Protein AF-A0AAW1MLG5-F1 (afdb_monomer_lite)

pLDDT: mean 71.03, std 16.16, range [35.91, 94.56]

Secondary structure (DSSP, 8-state):
-PPPPHHHHHHHHHHHH---HHHHHHHHHHHHHHHHH-TTS-TT--HHHHHHHHHHTTT-HHHHHHHHHHHHHHHHH-HHHHS------TTTTTGGGTSS-----S-HHHHTTS-GGGS-TT----SS-GGGTS-GGGS-GGGTSSS--HHHHHHHHHHHHHHTHHHHHHHHT---SSPPP--GGGTT-SSTTS---------

Radius of gyration: 20.4 Å; chains: 1; bounding box: 42×55×47 Å

InterPro domains:
  IPR036273 CRAL/TRIO, N-terminal domain superfamily [SSF46938] (24-86)

Foldseek 3Di:
DDDDDPVRVVVCLCPPLVADVVLLVVLQVVVLVVVVVDQFFQPPDHSVVLSVLCSVVSNPSVSSVVVVLLVLVCVVVVLVPFAPQALPDPVSCVVVVVVPPCPPPPPPVVVVPQPPLNDQPPDDPCPLPCVVPPPLCRDDVVSVGDHHHPVVVVVVVSVVCVVCRVVSNVRNPRHTPHDRPDDPVSPPPPPPVRDPPDDDDDD

Sequence (203 aa):
MEVLTSEEETRILTETSNIDVDKLEHYIDLFEKWFDGQKHLPKTYGGSCFKKFLIWAKLDFEKAKKRFVKFCYNTVTHKEFFCNRSITLKTELEPLKYLQITILKENEDLLKHIPPQCLPQDCTILKGKFLKHIPPQCLPQDCGGSSETLQQLKKKLEQHFVDNSKFYVDLGNLQPTGPIPIPEEYKDNYSNEFGSFRKLNID

Organism: Popillia japonica (NCBI:txid7064)

Structure (mmCIF, N/CA/C/O backbone):
data_AF-A0AAW1MLG5-F1
#
_entry.id   AF-A0AAW1MLG5-F1
#
loop_
_atom_site.group_PDB
_atom_site.id
_atom_site.type_symbol
_atom_site.label_atom_id
_atom_site.label_alt_id
_atom_site.label_comp_id
_atom_site.label_asym_id
_atom_site.label_entity_id
_atom_site.label_seq_id
_atom_site.pdbx_PDB_ins_code
_atom_site.Cartn_x
_atom_site.Cartn_y
_atom_site.Cartn_z
_atom_site.occupancy
_atom_site.B_iso_or_equiv
_atom_site.auth_seq_id
_atom_site.auth_comp_id
_atom_site.auth_asym_id
_atom_site.auth_atom_id
_atom_site.pdbx_PDB_model_num
ATOM 1 N N . MET A 1 1 ? -9.537 -10.974 9.554 1.00 40.72 1 MET A N 1
ATOM 2 C CA . MET A 1 1 ? -9.946 -9.993 8.534 1.00 40.72 1 MET A CA 1
ATOM 3 C C . MET A 1 1 ? -10.231 -10.834 7.311 1.00 40.72 1 MET A C 1
ATOM 5 O O . MET A 1 1 ? -9.324 -11.538 6.886 1.00 40.72 1 MET A O 1
ATOM 9 N N . GLU A 1 2 ? -11.493 -10.940 6.906 1.00 43.62 2 GLU A N 1
ATOM 10 C CA . GLU A 1 2 ? -11.871 -11.780 5.766 1.00 43.62 2 GLU A CA 1
ATOM 11 C C . GLU A 1 2 ? -11.197 -11.235 4.504 1.00 43.62 2 GLU A C 1
ATOM 13 O O . GLU A 1 2 ? -11.142 -10.022 4.296 1.00 43.62 2 GLU A O 1
ATOM 18 N N . VAL A 1 3 ? -10.597 -12.129 3.719 1.00 55.31 3 VAL A N 1
ATOM 19 C CA . VAL A 1 3 ? -10.034 -11.780 2.415 1.00 55.31 3 VAL A CA 1
ATOM 20 C C . VAL A 1 3 ? -11.221 -11.485 1.508 1.00 55.31 3 VAL A C 1
ATOM 22 O O . VAL A 1 3 ? -12.062 -12.362 1.320 1.00 55.31 3 VAL A O 1
ATOM 25 N N . LEU A 1 4 ? -11.310 -10.253 1.002 1.00 64.50 4 LEU A N 1
ATOM 26 C CA . LEU A 1 4 ? -12.370 -9.858 0.076 1.00 64.50 4 LEU A CA 1
ATOM 27 C C . LEU A 1 4 ? -12.360 -10.787 -1.136 1.00 64.50 4 LEU A C 1
ATOM 29 O O . LEU A 1 4 ? -11.302 -11.110 -1.683 1.00 64.50 4 LEU A O 1
ATOM 33 N N . THR A 1 5 ? -13.542 -11.215 -1.560 1.00 73.75 5 THR A N 1
ATOM 34 C CA . THR A 1 5 ? -13.675 -11.960 -2.809 1.00 73.75 5 THR A CA 1
ATOM 35 C C . THR A 1 5 ? -13.399 -11.039 -4.001 1.00 73.75 5 THR A C 1
ATOM 37 O O . THR A 1 5 ? -13.572 -9.820 -3.923 1.00 73.75 5 THR A O 1
ATOM 40 N N . SER A 1 6 ? -12.990 -11.613 -5.138 1.00 72.19 6 SER A N 1
ATOM 41 C CA . SER A 1 6 ? -12.710 -10.836 -6.359 1.00 72.19 6 SER A CA 1
ATOM 42 C C . SER A 1 6 ? -13.916 -9.992 -6.809 1.00 72.19 6 SER A C 1
ATOM 44 O O . SER A 1 6 ? -13.754 -8.895 -7.346 1.00 72.19 6 SER A O 1
ATOM 46 N N . GLU A 1 7 ? -15.134 -10.476 -6.564 1.00 72.12 7 GLU A N 1
ATOM 47 C CA . GLU A 1 7 ? -16.381 -9.784 -6.905 1.00 72.12 7 GLU A CA 1
ATOM 48 C C . GLU A 1 7 ? -16.639 -8.578 -5.987 1.00 72.12 7 GLU A C 1
ATOM 50 O O . GLU A 1 7 ? -17.021 -7.503 -6.452 1.00 72.12 7 GLU A O 1
ATOM 55 N N . GLU A 1 8 ? -16.359 -8.710 -4.689 1.00 77.94 8 GLU A N 1
ATOM 56 C CA . GLU A 1 8 ? -16.485 -7.614 -3.723 1.00 77.94 8 GLU A CA 1
ATOM 57 C C . GLU A 1 8 ? -15.447 -6.517 -3.953 1.00 77.94 8 GLU A C 1
ATOM 59 O O . GLU A 1 8 ? -15.783 -5.335 -3.870 1.00 77.94 8 GLU A O 1
ATOM 64 N N . GLU A 1 9 ? -14.206 -6.886 -4.294 1.00 75.31 9 GLU A N 1
ATOM 65 C CA . GLU A 1 9 ? -13.184 -5.914 -4.694 1.00 75.31 9 GLU A CA 1
ATOM 66 C C . GLU A 1 9 ? -13.652 -5.084 -5.889 1.00 75.31 9 GLU A C 1
ATOM 68 O O . GLU A 1 9 ? -13.526 -3.859 -5.890 1.00 75.31 9 GLU A O 1
ATOM 73 N N . THR A 1 10 ? -14.219 -5.752 -6.892 1.00 73.00 10 THR A N 1
ATOM 74 C CA . THR A 1 10 ? -14.702 -5.121 -8.123 1.00 73.00 10 THR A CA 1
ATOM 75 C C . THR A 1 10 ? -15.813 -4.123 -7.815 1.00 73.00 10 THR A C 1
ATOM 77 O O . THR A 1 10 ? -15.735 -2.962 -8.220 1.00 73.00 10 THR A O 1
ATOM 80 N N . ARG A 1 11 ? -16.792 -4.532 -6.998 1.00 74.69 11 ARG A N 1
ATOM 81 C CA . ARG A 1 11 ? -17.889 -3.662 -6.562 1.00 74.69 11 ARG A CA 1
ATOM 82 C C . A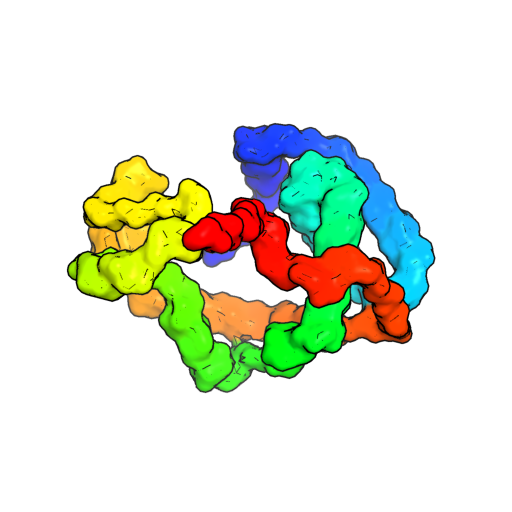RG A 1 11 ? -17.376 -2.419 -5.829 1.00 74.69 11 ARG A C 1
ATOM 84 O O . ARG A 1 11 ? -17.764 -1.305 -6.170 1.00 74.69 11 ARG A O 1
ATOM 91 N N . ILE A 1 12 ? -16.457 -2.585 -4.875 1.00 77.00 12 ILE A N 1
ATOM 92 C CA . ILE A 1 12 ? -15.886 -1.469 -4.102 1.00 77.00 12 ILE A CA 1
ATOM 93 C C . ILE A 1 12 ? -15.137 -0.488 -5.014 1.00 77.00 12 ILE A C 1
ATOM 95 O O . ILE A 1 12 ? -15.258 0.728 -4.840 1.00 77.00 12 ILE A O 1
ATOM 99 N N . LEU A 1 13 ? -14.370 -0.989 -5.986 1.00 75.75 13 LEU A N 1
ATOM 100 C CA . LEU A 1 13 ? -13.606 -0.151 -6.912 1.00 75.75 13 LEU A CA 1
ATOM 101 C C . LEU A 1 13 ? -14.515 0.693 -7.809 1.00 75.75 13 LEU A C 1
ATOM 103 O O . LEU A 1 13 ? -14.256 1.889 -7.987 1.00 75.75 13 LEU A O 1
ATOM 107 N N . THR A 1 14 ? -15.596 0.107 -8.321 1.00 74.25 14 THR A N 1
ATOM 108 C CA . THR A 1 14 ? -16.564 0.822 -9.158 1.00 74.25 14 THR A CA 1
ATOM 109 C C . THR A 1 14 ? -17.387 1.819 -8.340 1.00 74.25 14 THR A C 1
ATOM 111 O O . THR A 1 14 ? -17.453 2.990 -8.706 1.00 74.25 14 THR A O 1
ATOM 114 N N . GLU A 1 15 ? -17.949 1.407 -7.200 1.00 75.62 15 GLU A N 1
ATOM 115 C CA . GLU A 1 15 ? -18.849 2.246 -6.393 1.00 75.62 15 GLU A CA 1
ATOM 116 C C . GLU A 1 15 ? -18.121 3.382 -5.664 1.00 75.62 15 GLU A C 1
ATOM 118 O O . GLU A 1 15 ? -18.619 4.504 -5.593 1.00 75.62 15 GLU A O 1
ATOM 123 N N . THR A 1 16 ? -16.930 3.112 -5.125 1.00 71.69 16 THR A N 1
ATOM 124 C CA . THR A 1 16 ? -16.234 4.065 -4.241 1.00 71.69 16 THR A CA 1
ATOM 125 C C . THR A 1 16 ? -15.256 4.949 -5.004 1.00 71.69 16 THR A C 1
ATOM 127 O O . THR A 1 16 ? -15.045 6.107 -4.648 1.00 71.69 16 THR A O 1
ATOM 130 N N . SER A 1 17 ? -14.612 4.397 -6.035 1.00 67.12 17 SER A N 1
ATOM 131 C CA . SER A 1 17 ? -13.508 5.066 -6.733 1.00 67.12 17 SER A CA 1
ATOM 132 C C . SER A 1 17 ? -13.833 5.440 -8.180 1.00 67.12 17 SER A C 1
ATOM 134 O O . SER A 1 17 ? -12.995 6.075 -8.820 1.00 67.12 17 SER A O 1
ATOM 136 N N . ASN A 1 18 ? -15.027 5.090 -8.685 1.00 79.62 18 ASN A N 1
ATOM 137 C CA . ASN A 1 18 ? -15.441 5.286 -10.080 1.00 79.62 18 ASN A CA 1
ATOM 138 C C . ASN A 1 18 ? -14.390 4.761 -11.078 1.00 79.62 18 ASN A C 1
ATOM 140 O O . ASN A 1 18 ? -14.068 5.405 -12.079 1.00 79.62 18 ASN A O 1
ATOM 144 N N . ILE A 1 19 ? -13.782 3.621 -10.740 1.00 82.69 19 ILE A N 1
ATOM 145 C CA . ILE A 1 19 ? -12.752 2.974 -11.548 1.00 82.69 19 ILE A CA 1
ATOM 146 C C . ILE A 1 19 ? -13.433 2.000 -12.506 1.00 82.69 19 ILE A C 1
ATOM 148 O O . ILE A 1 19 ? -14.202 1.132 -12.096 1.00 82.69 19 ILE A O 1
ATOM 152 N N . ASP A 1 20 ? -13.110 2.156 -13.785 1.00 84.94 20 ASP A N 1
ATOM 153 C CA . ASP A 1 20 ? -13.488 1.241 -14.855 1.00 84.94 20 ASP A CA 1
ATOM 154 C C . ASP A 1 20 ? -12.572 0.006 -14.808 1.00 84.94 20 ASP A C 1
ATOM 156 O O . ASP A 1 20 ? -11.348 0.121 -14.927 1.00 84.94 20 ASP A O 1
ATOM 160 N N . VAL A 1 21 ? -13.173 -1.156 -14.557 1.00 83.62 21 VAL A N 1
ATOM 161 C CA . VAL A 1 21 ? -12.471 -2.418 -14.281 1.00 83.62 21 VAL A CA 1
ATOM 162 C C . VAL A 1 21 ? -11.829 -2.967 -15.552 1.00 83.62 21 VAL A C 1
ATOM 164 O O . VAL A 1 21 ? -10.672 -3.380 -15.511 1.00 83.62 21 VAL A O 1
ATOM 167 N N . ASP A 1 22 ? -12.513 -2.858 -16.691 1.00 84.62 22 ASP A N 1
ATOM 168 C CA . ASP A 1 22 ? -11.988 -3.304 -17.984 1.00 84.62 22 ASP A CA 1
ATOM 169 C C . ASP A 1 22 ? -10.767 -2.461 -18.380 1.00 84.62 22 ASP A C 1
ATOM 171 O O . ASP A 1 22 ? -9.739 -2.969 -18.839 1.00 84.62 22 ASP A O 1
ATOM 175 N N . LYS A 1 23 ? -10.829 -1.145 -18.126 1.00 89.00 23 LYS A N 1
ATOM 176 C CA . LYS A 1 23 ? -9.657 -0.274 -18.298 1.00 89.00 23 LYS A CA 1
ATOM 177 C C . LYS A 1 23 ? -8.530 -0.627 -17.333 1.00 89.00 23 LYS A C 1
ATOM 179 O O . LYS A 1 23 ? -7.367 -0.522 -17.715 1.00 89.00 23 LYS A O 1
ATOM 184 N N . LEU A 1 24 ? -8.840 -0.999 -16.091 1.00 88.88 24 LEU A N 1
ATOM 185 C CA . LEU A 1 24 ? -7.831 -1.358 -15.095 1.00 88.88 24 LEU A CA 1
ATOM 186 C C . LEU A 1 24 ? -7.021 -2.582 -15.537 1.00 88.88 24 LEU A C 1
ATOM 188 O O . LEU A 1 24 ? -5.796 -2.529 -15.451 1.00 88.88 24 LEU A O 1
ATOM 192 N N . GLU A 1 25 ? -7.669 -3.634 -16.042 1.00 89.94 25 GLU A N 1
ATOM 193 C CA . GLU A 1 25 ? -6.978 -4.821 -16.568 1.00 89.9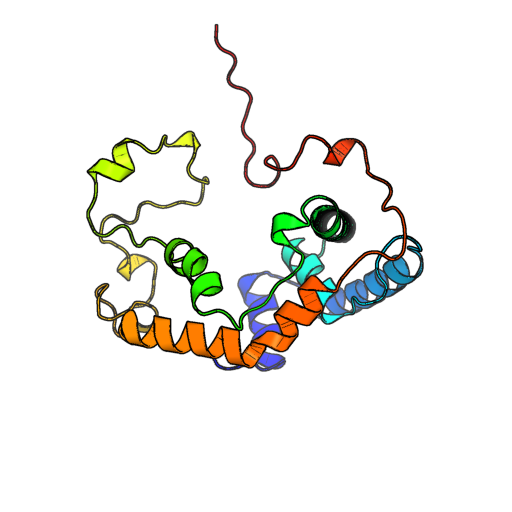4 25 GLU A CA 1
ATOM 194 C C . GLU A 1 25 ? -6.046 -4.457 -17.726 1.00 89.94 25 GLU A C 1
ATOM 196 O O . GLU A 1 25 ? -4.855 -4.769 -17.693 1.00 89.94 25 GLU A O 1
ATOM 201 N N . HIS A 1 26 ? -6.542 -3.670 -18.684 1.00 92.62 26 HIS A N 1
ATOM 202 C CA . HIS A 1 26 ? -5.721 -3.172 -19.784 1.00 92.62 26 HIS A CA 1
ATOM 203 C C . HIS A 1 26 ? -4.495 -2.375 -19.302 1.00 92.62 26 HIS A C 1
ATOM 205 O O . HIS A 1 26 ? -3.389 -2.530 -19.826 1.00 92.62 26 HIS A O 1
ATOM 211 N N . TYR A 1 27 ? -4.664 -1.521 -18.289 1.00 93.81 27 TYR A N 1
ATOM 212 C CA . TYR A 1 27 ? -3.552 -0.756 -17.729 1.00 93.81 27 TYR A CA 1
ATOM 213 C C . TYR A 1 27 ? -2.557 -1.619 -16.959 1.00 93.81 27 TYR A C 1
ATOM 215 O O . TYR A 1 27 ? -1.377 -1.276 -16.962 1.00 93.81 27 TYR A O 1
ATOM 223 N N . ILE A 1 28 ? -2.992 -2.708 -16.320 1.00 93.56 28 ILE A N 1
ATOM 224 C CA . ILE A 1 28 ? -2.087 -3.663 -15.669 1.00 93.56 28 ILE A CA 1
ATOM 225 C C . ILE A 1 28 ? -1.166 -4.285 -16.723 1.00 93.56 28 ILE A C 1
ATOM 227 O O . ILE A 1 28 ? 0.051 -4.201 -16.563 1.00 93.56 28 ILE A O 1
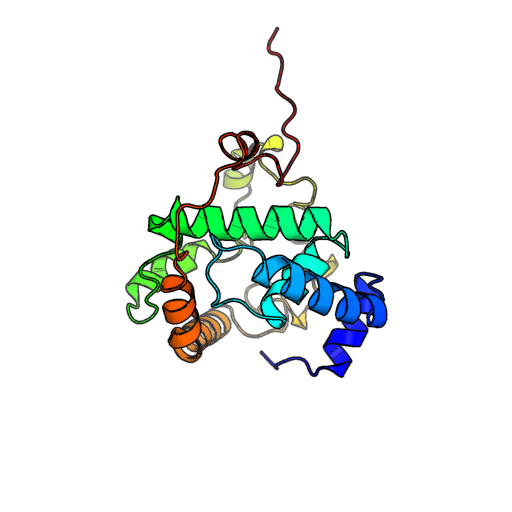ATOM 231 N N . ASP A 1 29 ? -1.713 -4.767 -17.841 1.00 93.31 29 ASP A N 1
ATOM 232 C CA . ASP A 1 29 ? -0.922 -5.328 -18.946 1.00 93.31 29 ASP A CA 1
ATOM 233 C C . ASP A 1 29 ? 0.075 -4.314 -19.529 1.00 93.31 29 ASP A C 1
ATOM 235 O O . ASP A 1 29 ? 1.228 -4.636 -19.832 1.00 93.31 29 ASP A O 1
ATOM 239 N N . LEU A 1 30 ? -0.356 -3.059 -19.706 1.00 94.44 30 LEU A N 1
ATOM 240 C CA . LEU A 1 30 ? 0.529 -1.980 -20.153 1.00 94.44 30 LEU A CA 1
ATOM 241 C C . LEU A 1 30 ? 1.636 -1.691 -19.135 1.00 94.44 30 LEU A C 1
ATOM 243 O O . LEU A 1 30 ? 2.775 -1.421 -19.527 1.00 94.44 30 LEU A O 1
ATOM 247 N N . PHE A 1 31 ? 1.313 -1.741 -17.842 1.00 94.56 31 PHE A N 1
ATOM 248 C CA . PHE A 1 31 ? 2.272 -1.527 -16.765 1.00 94.56 31 PHE A CA 1
ATOM 249 C C . PHE A 1 31 ? 3.335 -2.622 -16.762 1.00 94.56 31 PHE A C 1
ATOM 251 O O . PHE A 1 31 ? 4.518 -2.301 -16.680 1.00 94.56 31 PHE A O 1
ATOM 258 N N . GLU A 1 32 ? 2.933 -3.886 -16.910 1.00 93.56 32 GLU A N 1
ATOM 259 C CA . GLU A 1 32 ? 3.845 -5.031 -16.987 1.00 93.56 32 GLU A CA 1
ATOM 260 C C . GLU A 1 32 ? 4.798 -4.901 -18.177 1.00 93.56 32 GLU A C 1
ATOM 262 O O . GLU A 1 32 ? 6.015 -4.925 -17.997 1.00 93.56 32 GLU A O 1
ATOM 267 N N . LYS A 1 33 ? 4.275 -4.607 -19.375 1.00 93.25 33 LYS A N 1
ATOM 268 C CA . LYS A 1 33 ? 5.104 -4.374 -20.572 1.00 93.25 33 LYS A CA 1
ATOM 269 C C . LYS A 1 33 ? 6.097 -3.229 -20.385 1.00 93.25 33 LYS A C 1
ATOM 271 O O . LYS A 1 33 ? 7.263 -3.335 -20.771 1.00 93.25 33 LYS A O 1
ATOM 276 N N . TRP A 1 34 ? 5.650 -2.114 -19.804 1.00 93.94 34 TRP A N 1
ATOM 277 C CA . TRP A 1 34 ? 6.531 -0.985 -19.504 1.00 93.94 34 TRP A CA 1
ATOM 278 C C . TRP A 1 34 ? 7.621 -1.377 -18.501 1.00 93.94 34 TRP A C 1
ATOM 280 O O . TRP A 1 34 ? 8.793 -1.040 -18.700 1.00 93.94 34 TRP A O 1
ATOM 290 N N . PHE A 1 35 ? 7.232 -2.087 -17.443 1.00 91.06 35 PHE A N 1
ATOM 291 C CA . PHE A 1 35 ? 8.099 -2.533 -16.365 1.00 91.06 35 PHE A CA 1
ATOM 292 C C . PHE A 1 35 ? 9.155 -3.525 -16.854 1.00 91.06 35 PHE A C 1
ATOM 294 O O . PHE A 1 35 ? 10.325 -3.397 -16.486 1.00 91.06 35 PHE A O 1
ATOM 301 N N . ASP A 1 36 ? 8.801 -4.444 -17.751 1.00 90.38 36 ASP A N 1
ATOM 302 C CA . ASP A 1 36 ? 9.728 -5.372 -18.403 1.00 90.38 36 ASP A CA 1
ATOM 303 C C . ASP A 1 36 ? 10.834 -4.638 -19.165 1.00 90.38 36 ASP A C 1
ATOM 305 O O . ASP A 1 36 ? 12.010 -5.002 -19.049 1.00 90.38 36 ASP A O 1
ATOM 309 N N . GLY A 1 37 ? 10.500 -3.519 -19.813 1.00 89.50 37 GLY A N 1
ATOM 310 C CA . GLY A 1 37 ? 11.469 -2.632 -20.459 1.00 89.50 37 GLY A CA 1
ATOM 311 C C . GLY A 1 37 ? 12.449 -1.937 -19.501 1.00 89.50 37 GLY A C 1
ATOM 312 O O . GLY A 1 37 ? 13.525 -1.508 -19.926 1.00 89.50 37 GLY A O 1
ATOM 313 N N . GLN A 1 38 ? 12.138 -1.841 -18.203 1.00 87.25 38 GLN A N 1
ATOM 314 C CA . GLN A 1 38 ? 12.993 -1.167 -17.221 1.00 87.25 38 GLN A CA 1
ATOM 315 C C . GLN A 1 38 ? 14.059 -2.115 -16.656 1.00 87.25 38 GLN A C 1
ATOM 317 O O . GLN A 1 38 ? 13.784 -2.933 -15.779 1.00 87.25 38 GLN A O 1
ATOM 322 N N . LYS A 1 39 ? 15.307 -1.990 -17.124 1.00 84.62 39 LYS A N 1
ATOM 323 C CA . LYS A 1 39 ? 16.439 -2.837 -16.677 1.00 84.62 39 LYS A CA 1
ATOM 324 C C . LYS A 1 39 ? 16.893 -2.582 -15.233 1.00 84.62 39 LYS A C 1
ATOM 326 O O . LYS A 1 39 ? 17.512 -3.447 -14.625 1.00 84.62 39 LYS A O 1
ATOM 331 N N . HIS A 1 40 ? 16.626 -1.387 -14.712 1.00 79.88 40 HIS A N 1
ATOM 332 C CA . HIS A 1 40 ? 17.090 -0.937 -13.397 1.00 79.88 40 HIS A CA 1
ATOM 333 C C . HIS A 1 40 ? 16.109 -1.261 -12.259 1.00 79.88 40 HIS A C 1
ATOM 335 O O . HIS A 1 40 ? 16.471 -1.142 -11.091 1.00 79.88 40 HIS A O 1
ATOM 341 N N . LEU A 1 41 ? 14.870 -1.648 -12.585 1.00 81.75 41 LEU A N 1
ATOM 342 C CA . LEU A 1 41 ? 13.848 -1.978 -11.594 1.00 81.75 41 LEU A CA 1
ATOM 343 C C . LEU A 1 41 ? 13.917 -3.470 -11.225 1.00 81.75 41 LEU A C 1
ATOM 345 O O . LEU A 1 41 ? 14.182 -4.303 -12.095 1.00 81.75 41 LEU A O 1
ATOM 349 N N . PRO A 1 42 ? 13.669 -3.827 -9.953 1.00 77.62 42 PRO A N 1
ATOM 350 C CA . PRO A 1 42 ? 13.699 -5.218 -9.502 1.00 77.62 42 PRO A CA 1
ATOM 351 C C . PRO A 1 42 ? 12.574 -6.017 -10.153 1.00 77.62 42 PRO A C 1
ATOM 353 O O . PRO A 1 42 ? 11.415 -5.686 -9.960 1.00 77.62 42 PRO A O 1
ATOM 356 N N . LYS A 1 43 ? 12.883 -7.106 -10.862 1.00 79.88 43 LYS A N 1
ATOM 357 C CA . LYS A 1 43 ? 11.898 -7.926 -11.604 1.00 79.88 43 LYS A CA 1
ATOM 358 C C . LYS A 1 43 ? 10.994 -8.812 -10.734 1.00 79.88 43 LYS A C 1
ATOM 360 O O . LYS A 1 43 ? 10.360 -9.734 -11.225 1.00 79.88 43 LYS A O 1
ATOM 365 N N . THR A 1 44 ? 10.955 -8.552 -9.436 1.00 77.62 44 THR A N 1
ATOM 366 C CA . THR A 1 44 ? 10.208 -9.327 -8.440 1.00 77.62 44 THR A CA 1
ATOM 367 C C . THR A 1 44 ? 8.775 -8.827 -8.236 1.00 77.62 44 THR A C 1
ATOM 369 O O . THR A 1 44 ? 8.001 -9.481 -7.541 1.00 77.62 44 THR A O 1
ATOM 372 N N . TYR A 1 45 ? 8.402 -7.686 -8.825 1.00 79.12 45 TYR A N 1
ATOM 373 C CA . TYR A 1 45 ? 7.036 -7.156 -8.780 1.00 79.12 45 TYR A CA 1
ATOM 374 C C . TYR A 1 45 ? 6.175 -7.688 -9.937 1.00 79.12 45 TYR A C 1
ATOM 376 O O . TYR A 1 45 ? 6.678 -7.882 -11.038 1.00 79.12 45 TYR A O 1
ATOM 384 N N . GLY A 1 46 ? 4.872 -7.872 -9.687 1.00 77.25 46 GLY A N 1
ATOM 385 C CA . GLY A 1 46 ? 3.890 -8.330 -10.682 1.00 77.25 46 GLY A CA 1
ATOM 386 C C . GLY A 1 46 ? 2.507 -7.686 -10.511 1.00 77.25 46 GLY A C 1
ATOM 387 O O . GLY A 1 46 ? 2.323 -6.821 -9.646 1.00 77.25 46 GLY A O 1
ATOM 388 N N . GLY A 1 47 ? 1.530 -8.124 -11.311 1.00 75.44 47 GLY A N 1
ATOM 389 C CA . GLY A 1 47 ? 0.221 -7.484 -11.508 1.00 75.44 47 GLY A CA 1
ATOM 390 C C . GLY A 1 47 ? -0.529 -6.988 -10.264 1.00 75.44 47 GLY A C 1
ATOM 391 O O . GLY A 1 47 ? -1.038 -5.866 -10.266 1.00 75.44 47 GLY A O 1
ATOM 392 N N . SER A 1 48 ? -0.551 -7.735 -9.153 1.00 80.56 48 SER A N 1
ATOM 393 C CA . SER A 1 48 ? -1.247 -7.294 -7.925 1.00 80.56 48 SER A CA 1
ATOM 394 C C . SER A 1 48 ? -0.609 -6.058 -7.274 1.00 80.56 48 SER A C 1
ATOM 396 O O . SER A 1 48 ? -1.291 -5.274 -6.610 1.00 80.56 48 SER A O 1
ATOM 398 N N . CYS A 1 49 ? 0.693 -5.850 -7.484 1.00 83.38 49 CYS A N 1
ATOM 399 C CA . CYS A 1 49 ? 1.405 -4.646 -7.073 1.00 83.38 49 CYS A CA 1
ATOM 400 C C . CYS A 1 49 ? 1.009 -3.465 -7.969 1.00 83.38 49 CYS A C 1
ATOM 402 O O . CYS A 1 49 ? 0.586 -2.423 -7.467 1.00 83.38 49 CYS A O 1
ATOM 404 N N . PHE A 1 50 ? 1.064 -3.646 -9.292 1.00 89.69 50 PHE A N 1
ATOM 405 C CA . PHE A 1 50 ? 0.745 -2.597 -10.268 1.00 89.69 50 PHE A CA 1
ATOM 406 C C . PHE A 1 50 ? -0.710 -2.132 -10.168 1.00 89.69 50 PHE A C 1
ATOM 408 O O . PHE A 1 50 ? -0.960 -0.924 -10.171 1.00 89.69 50 PHE A O 1
ATOM 415 N N . LYS A 1 51 ? -1.649 -3.063 -9.933 1.00 90.06 51 LYS A N 1
ATOM 416 C CA . LYS A 1 51 ? -3.063 -2.774 -9.639 1.00 90.06 51 LYS A CA 1
ATOM 417 C C . LYS A 1 51 ? -3.201 -1.704 -8.548 1.00 90.06 51 LYS A C 1
ATOM 419 O O . LYS A 1 51 ? -3.941 -0.740 -8.723 1.00 90.06 51 LYS A O 1
ATOM 424 N N . LYS A 1 52 ? -2.445 -1.806 -7.446 1.00 88.88 52 LYS A N 1
ATOM 425 C CA . LYS A 1 52 ? -2.509 -0.844 -6.326 1.00 88.88 52 LYS A CA 1
ATOM 426 C C . LYS A 1 52 ? -2.043 0.552 -6.730 1.00 88.88 52 LYS A C 1
ATOM 428 O O . LYS A 1 52 ? -2.706 1.531 -6.399 1.00 88.88 52 LYS A O 1
ATOM 433 N N . PHE A 1 53 ? -0.937 0.655 -7.467 1.00 89.00 53 PHE A N 1
ATOM 434 C CA . PHE A 1 53 ? -0.428 1.950 -7.929 1.00 89.00 53 PHE A CA 1
ATOM 435 C C . PHE A 1 53 ? -1.379 2.621 -8.921 1.00 89.00 53 PHE A C 1
ATOM 437 O O . PHE A 1 53 ? -1.588 3.831 -8.824 1.00 89.00 53 PHE A O 1
ATOM 444 N N . LEU A 1 54 ? -1.996 1.843 -9.813 1.00 90.25 54 LEU A N 1
ATOM 445 C CA . LEU A 1 54 ? -3.017 2.320 -10.746 1.00 90.25 54 LEU A CA 1
ATOM 446 C C . LEU A 1 54 ? -4.264 2.821 -10.011 1.00 90.25 54 LEU A C 1
ATOM 448 O O . LEU A 1 54 ? -4.721 3.931 -10.278 1.00 90.25 54 LEU A O 1
ATOM 452 N N . ILE A 1 55 ? -4.763 2.067 -9.026 1.00 87.25 55 ILE A N 1
ATOM 453 C CA . ILE A 1 55 ? -5.900 2.485 -8.191 1.00 87.25 55 ILE A CA 1
ATOM 454 C C . ILE A 1 55 ? -5.568 3.779 -7.439 1.00 87.25 55 ILE A C 1
ATOM 456 O O . ILE A 1 55 ? -6.320 4.750 -7.504 1.00 87.25 55 ILE A O 1
ATOM 460 N N . TRP A 1 56 ? -4.409 3.849 -6.779 1.00 84.19 56 TRP A N 1
ATOM 461 C CA . TRP A 1 56 ? -3.983 5.052 -6.055 1.00 84.19 56 TRP A CA 1
ATOM 462 C C . TRP A 1 56 ? -3.784 6.266 -6.965 1.00 84.19 56 TRP A C 1
ATOM 464 O O . TRP A 1 56 ? -3.905 7.407 -6.507 1.00 84.19 56 TRP A O 1
ATOM 474 N N . ALA A 1 57 ? -3.444 6.042 -8.232 1.00 87.62 57 ALA A N 1
ATOM 475 C CA . ALA A 1 57 ? -3.310 7.077 -9.245 1.00 87.62 57 ALA A CA 1
ATOM 476 C C . ALA A 1 57 ? -4.627 7.390 -9.975 1.00 87.62 57 ALA A C 1
ATOM 478 O O . ALA A 1 57 ? -4.615 8.244 -10.854 1.00 87.62 57 ALA A O 1
ATOM 479 N N . LYS A 1 58 ? -5.755 6.760 -9.609 1.00 87.56 58 LYS A N 1
ATOM 480 C CA . LYS A 1 58 ? -7.047 6.889 -10.309 1.00 87.56 58 LYS A CA 1
ATOM 481 C C . LYS A 1 58 ? -6.931 6.578 -11.811 1.00 87.56 58 LYS A C 1
ATOM 483 O O . LYS A 1 58 ? -7.455 7.313 -12.639 1.00 87.56 58 LYS A O 1
ATOM 488 N N . LEU A 1 59 ? -6.205 5.509 -12.142 1.00 87.94 59 LEU A N 1
ATOM 489 C CA . LEU A 1 59 ? -5.874 5.072 -13.505 1.00 87.94 59 LEU A CA 1
ATOM 490 C C . LEU A 1 59 ? -5.033 6.062 -14.338 1.00 87.94 59 LEU A C 1
ATOM 492 O O . LEU A 1 59 ? -4.863 5.856 -15.537 1.00 87.94 59 LEU A O 1
ATOM 496 N N . ASP A 1 60 ? -4.451 7.099 -13.730 1.00 90.38 60 ASP A N 1
ATOM 497 C CA . ASP A 1 60 ? -3.428 7.916 -14.389 1.00 90.38 60 ASP A CA 1
ATOM 498 C C . ASP A 1 60 ? -2.120 7.117 -14.489 1.00 90.38 60 ASP A C 1
ATOM 500 O O . ASP A 1 60 ? -1.401 6.919 -13.501 1.00 90.38 60 ASP A O 1
ATOM 504 N N . PHE A 1 61 ? -1.827 6.631 -15.695 1.00 91.88 61 PHE A N 1
ATOM 505 C CA . PHE A 1 61 ? -0.698 5.744 -15.954 1.00 91.88 61 PHE A CA 1
ATOM 506 C C . PHE A 1 61 ? 0.662 6.404 -15.683 1.00 91.88 61 PHE A C 1
ATOM 508 O O . PHE A 1 61 ? 1.543 5.783 -15.084 1.00 91.88 61 PHE A O 1
ATOM 515 N N . GLU A 1 62 ? 0.844 7.673 -16.059 1.00 90.81 62 GLU A N 1
ATOM 516 C CA . GLU A 1 62 ? 2.103 8.394 -15.830 1.00 90.81 62 GLU A CA 1
ATOM 517 C C . GLU A 1 62 ? 2.339 8.625 -14.338 1.00 90.81 62 GLU A C 1
ATOM 519 O O . GLU A 1 62 ? 3.428 8.363 -13.815 1.00 90.81 62 GLU A O 1
ATOM 524 N N . LYS A 1 63 ? 1.290 9.028 -13.616 1.00 90.06 63 LYS A N 1
ATOM 525 C CA . LYS A 1 63 ? 1.348 9.195 -12.163 1.00 90.06 63 LYS A CA 1
ATOM 526 C C . LYS A 1 63 ? 1.606 7.872 -11.444 1.00 90.06 63 LYS A C 1
ATOM 528 O O . LYS A 1 63 ? 2.359 7.848 -10.468 1.00 90.06 63 LYS A O 1
ATOM 533 N N . ALA A 1 64 ? 1.017 6.774 -11.917 1.00 91.56 64 ALA A N 1
ATOM 534 C CA . ALA A 1 64 ? 1.242 5.444 -11.364 1.00 91.56 64 ALA A CA 1
ATOM 535 C C . ALA A 1 64 ? 2.705 5.000 -11.543 1.00 91.56 64 ALA A C 1
ATOM 537 O O . ALA A 1 64 ? 3.333 4.584 -10.568 1.00 91.56 64 ALA A O 1
ATOM 538 N N . LYS A 1 65 ? 3.283 5.180 -12.741 1.00 91.38 65 LYS A N 1
ATOM 539 C CA . LYS A 1 65 ? 4.712 4.926 -13.002 1.00 91.38 65 LYS A CA 1
ATOM 540 C C . LYS A 1 65 ? 5.611 5.765 -12.102 1.00 91.38 65 LYS A C 1
ATOM 542 O O . LYS A 1 65 ? 6.510 5.222 -11.464 1.00 91.38 65 LYS A O 1
ATOM 547 N N . LYS A 1 66 ? 5.339 7.071 -11.994 1.00 88.62 66 LYS A N 1
ATOM 548 C CA . LYS A 1 66 ? 6.100 7.999 -11.142 1.00 88.62 66 LYS A CA 1
ATOM 549 C C . LYS A 1 66 ? 6.130 7.522 -9.687 1.00 88.62 66 LYS A C 1
ATOM 551 O O . LYS A 1 66 ? 7.193 7.401 -9.080 1.00 88.62 66 LYS A O 1
ATOM 556 N N . ARG A 1 67 ? 4.959 7.171 -9.146 1.00 88.31 67 ARG A N 1
ATOM 557 C CA . ARG A 1 67 ? 4.815 6.640 -7.782 1.00 88.31 67 ARG A CA 1
ATOM 558 C C . ARG A 1 67 ? 5.525 5.308 -7.591 1.00 88.31 67 ARG A C 1
ATOM 560 O O . ARG A 1 67 ? 6.146 5.111 -6.551 1.00 88.31 67 ARG A O 1
ATOM 567 N N . PHE A 1 68 ? 5.451 4.417 -8.573 1.00 89.12 68 PHE A N 1
ATOM 568 C CA . PHE A 1 68 ? 6.125 3.126 -8.513 1.00 89.12 68 PHE A CA 1
ATOM 569 C C . PHE A 1 68 ? 7.652 3.276 -8.511 1.00 89.12 68 PHE A C 1
ATOM 571 O O . PHE A 1 68 ? 8.319 2.719 -7.644 1.00 89.12 68 PHE A O 1
ATOM 578 N N . VAL A 1 69 ? 8.209 4.095 -9.409 1.00 86.50 69 VAL A N 1
ATOM 579 C CA . VAL A 1 69 ? 9.653 4.388 -9.432 1.00 86.50 69 VAL A CA 1
ATOM 580 C C . VAL A 1 69 ? 10.098 5.007 -8.110 1.00 86.50 69 VAL A C 1
ATOM 582 O O . VAL A 1 69 ? 11.093 4.568 -7.540 1.00 86.50 69 VAL A O 1
ATOM 585 N N . LYS A 1 70 ? 9.337 5.972 -7.576 1.00 83.94 70 LYS A N 1
ATOM 586 C CA . LYS A 1 70 ? 9.614 6.581 -6.267 1.00 83.94 70 LYS A CA 1
ATOM 587 C C . LYS A 1 70 ? 9.563 5.560 -5.129 1.00 83.94 70 LYS A C 1
ATOM 589 O O . LYS A 1 70 ? 10.403 5.600 -4.237 1.00 83.94 70 LYS A O 1
ATOM 594 N N . PHE A 1 71 ? 8.618 4.623 -5.166 1.00 85.06 71 PHE A N 1
ATOM 595 C CA . PHE A 1 71 ? 8.558 3.521 -4.210 1.00 85.06 71 PHE A CA 1
ATOM 596 C C . PHE A 1 71 ? 9.816 2.643 -4.280 1.00 85.06 71 PHE A C 1
ATOM 598 O O . PHE A 1 71 ? 10.450 2.433 -3.249 1.00 85.06 71 PHE A O 1
ATOM 605 N N . CYS A 1 72 ? 10.233 2.210 -5.474 1.00 83.06 72 CYS A N 1
ATOM 606 C CA . CYS A 1 72 ? 11.469 1.441 -5.654 1.00 83.06 72 CYS A CA 1
ATOM 607 C C . CYS A 1 72 ? 12.726 2.233 -5.271 1.00 83.06 72 CYS A C 1
ATOM 609 O O . CYS A 1 72 ? 13.697 1.655 -4.804 1.00 83.06 72 CYS A O 1
ATOM 611 N N . TYR A 1 73 ? 12.732 3.549 -5.471 1.00 80.88 73 TYR A N 1
ATOM 612 C CA . TYR A 1 73 ? 13.820 4.415 -5.030 1.00 80.88 73 TYR A CA 1
ATOM 613 C C . TYR A 1 73 ? 13.904 4.463 -3.500 1.00 80.88 73 TYR A C 1
ATOM 615 O O . TYR A 1 73 ? 14.969 4.221 -2.935 1.00 80.88 73 TYR A O 1
ATOM 623 N N . ASN A 1 74 ? 12.773 4.692 -2.827 1.00 77.75 74 ASN A N 1
ATOM 624 C CA . ASN A 1 74 ? 12.722 4.777 -1.371 1.00 77.75 74 ASN A CA 1
ATOM 625 C C . ASN A 1 74 ? 13.209 3.486 -0.704 1.00 77.75 74 ASN A C 1
ATOM 627 O O . ASN A 1 74 ? 13.892 3.554 0.312 1.00 77.75 74 ASN A O 1
ATOM 631 N N . THR A 1 75 ? 12.931 2.310 -1.275 1.00 76.44 75 THR A N 1
ATOM 632 C CA . THR A 1 75 ? 13.436 1.049 -0.707 1.00 76.44 75 THR A CA 1
ATOM 633 C C . THR A 1 75 ? 14.964 0.930 -0.762 1.00 76.44 75 THR A C 1
ATOM 635 O O . THR A 1 75 ? 15.546 0.208 0.046 1.00 76.44 75 THR A O 1
ATOM 638 N N . VAL A 1 76 ? 15.629 1.661 -1.664 1.00 76.75 76 VAL A N 1
ATOM 639 C CA . VAL A 1 76 ? 17.096 1.684 -1.811 1.00 76.75 76 VAL A CA 1
ATOM 640 C C . VAL A 1 76 ? 17.749 2.739 -0.950 1.00 76.75 76 VAL A C 1
ATOM 642 O O . VAL A 1 76 ? 18.809 2.482 -0.382 1.00 76.75 76 VAL A O 1
ATOM 645 N N . THR A 1 77 ? 17.173 3.938 -0.913 1.00 74.31 77 THR A N 1
ATOM 646 C CA . THR A 1 77 ? 17.781 5.073 -0.213 1.00 74.31 77 THR A CA 1
ATOM 647 C C . THR A 1 77 ? 17.517 5.046 1.275 1.00 74.31 77 THR A C 1
ATOM 649 O O . THR A 1 77 ? 18.339 5.542 2.036 1.00 74.31 77 THR A O 1
ATOM 652 N N . HIS A 1 78 ? 16.412 4.428 1.682 1.00 74.69 78 HIS A N 1
ATOM 653 C CA . HIS A 1 7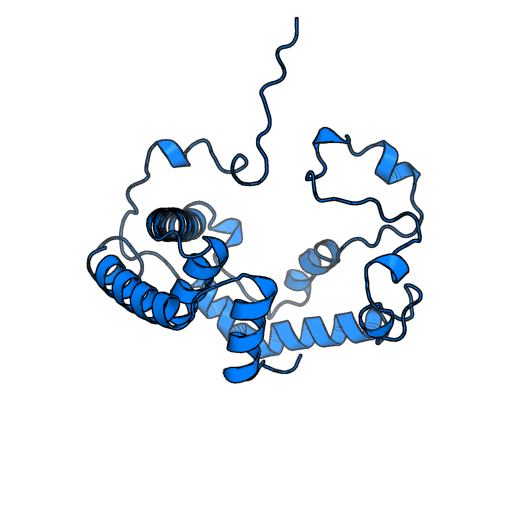8 ? 15.942 4.396 3.058 1.00 74.69 78 HIS A CA 1
ATOM 654 C C . HIS A 1 78 ? 15.963 2.972 3.619 1.00 74.69 78 HIS A C 1
ATOM 656 O O . HIS A 1 78 ? 14.969 2.463 4.148 1.00 74.69 78 HIS A O 1
ATOM 662 N N . LYS A 1 79 ? 17.103 2.287 3.473 1.00 76.06 79 LYS A N 1
ATOM 663 C CA . LYS A 1 79 ? 17.271 0.885 3.896 1.00 76.06 79 LYS A CA 1
ATOM 664 C C . LYS A 1 79 ? 16.948 0.677 5.373 1.00 76.06 79 LYS A C 1
ATOM 666 O O . LYS A 1 79 ? 16.477 -0.394 5.734 1.00 76.06 79 LYS A O 1
ATOM 671 N N . GLU A 1 80 ? 17.132 1.697 6.201 1.00 70.19 80 GLU A N 1
ATOM 672 C CA . GLU A 1 80 ? 16.759 1.716 7.613 1.00 70.19 80 GLU A CA 1
ATOM 673 C C . GLU A 1 80 ? 15.258 1.475 7.859 1.00 70.19 80 GLU A C 1
ATOM 675 O O . GLU A 1 80 ? 14.893 0.942 8.903 1.00 70.19 80 GLU A O 1
ATOM 680 N N . PHE A 1 81 ? 14.389 1.801 6.895 1.00 71.75 81 PHE A N 1
ATOM 681 C CA . PHE A 1 81 ? 12.941 1.573 6.980 1.00 71.75 81 PHE A CA 1
ATOM 682 C C . PHE A 1 81 ? 12.465 0.367 6.157 1.00 71.75 81 PHE A C 1
ATOM 684 O O . PHE A 1 81 ? 11.397 -0.200 6.425 1.00 71.75 81 PHE A O 1
ATOM 691 N N . PHE A 1 82 ? 13.202 -0.005 5.109 1.00 72.06 82 PHE A N 1
ATOM 692 C CA . PHE A 1 82 ? 12.746 -0.992 4.126 1.00 72.06 82 PHE A CA 1
ATOM 693 C C . PHE A 1 82 ? 13.499 -2.326 4.165 1.00 72.06 82 PHE A C 1
ATOM 695 O O . PHE A 1 82 ? 12.904 -3.322 3.770 1.00 72.06 82 PHE A O 1
ATOM 702 N N . CYS A 1 83 ? 14.724 -2.394 4.690 1.00 71.62 83 CYS A N 1
ATOM 703 C CA . CYS A 1 83 ? 15.493 -3.639 4.809 1.00 71.62 83 CYS A CA 1
ATOM 704 C C . CYS A 1 83 ? 15.316 -4.310 6.179 1.00 71.62 83 CYS A C 1
ATOM 706 O O . CYS A 1 83 ? 14.843 -3.695 7.130 1.00 71.62 83 CYS A O 1
ATOM 708 N N . ASN A 1 84 ? 15.741 -5.577 6.283 1.00 69.81 84 ASN A N 1
ATOM 709 C CA . ASN A 1 84 ? 15.796 -6.345 7.538 1.00 69.81 84 ASN A CA 1
ATOM 710 C C . ASN A 1 84 ? 14.462 -6.398 8.299 1.00 69.81 84 ASN A C 1
ATOM 712 O O . ASN A 1 84 ? 14.432 -6.407 9.526 1.00 69.81 84 ASN A O 1
ATOM 716 N N . ARG A 1 85 ? 13.347 -6.440 7.562 1.00 69.38 85 ARG A N 1
ATOM 717 C CA . ARG A 1 85 ? 12.009 -6.569 8.136 1.00 69.38 85 ARG A CA 1
ATOM 718 C C . ARG A 1 85 ? 11.822 -7.980 8.672 1.00 69.38 85 ARG A C 1
ATOM 720 O O . ARG A 1 85 ? 11.419 -8.885 7.948 1.00 69.38 85 ARG A O 1
ATOM 727 N N . SER A 1 86 ? 12.129 -8.150 9.945 1.00 66.25 86 SER A N 1
ATOM 728 C CA . SER A 1 86 ? 11.752 -9.319 10.716 1.00 66.25 86 SER A CA 1
ATOM 729 C C . SER A 1 86 ? 10.540 -8.963 11.576 1.00 66.25 86 SER A C 1
ATOM 731 O O . SER A 1 86 ? 10.395 -7.838 12.042 1.00 66.25 86 SER A O 1
ATOM 733 N N . ILE A 1 87 ? 9.612 -9.906 11.720 1.00 67.12 87 ILE A N 1
ATOM 734 C CA . ILE A 1 87 ? 8.479 -9.805 12.658 1.00 67.12 87 ILE A CA 1
ATOM 735 C C . ILE A 1 87 ? 8.565 -10.962 13.660 1.00 67.12 87 ILE A C 1
ATOM 737 O O . ILE A 1 87 ? 7.570 -11.499 14.137 1.00 67.12 87 ILE A O 1
ATOM 741 N N . THR A 1 88 ? 9.781 -11.430 13.931 1.00 62.59 88 THR A N 1
ATOM 742 C CA . THR A 1 88 ? 9.997 -12.508 14.904 1.00 62.59 88 THR A CA 1
ATOM 743 C C . THR A 1 88 ? 10.308 -11.962 16.289 1.00 62.59 88 THR A C 1
ATOM 745 O O . THR A 1 88 ? 10.012 -12.621 17.286 1.00 62.59 88 THR A O 1
ATOM 748 N N . LEU A 1 89 ? 10.837 -10.740 16.392 1.00 58.44 89 LEU A N 1
ATOM 749 C CA . LEU A 1 89 ? 11.134 -10.139 17.679 1.00 58.44 89 LEU A CA 1
ATOM 750 C C . LEU A 1 89 ? 9.920 -9.359 18.179 1.00 58.44 89 LEU A C 1
ATOM 752 O O . LEU A 1 89 ? 9.490 -8.36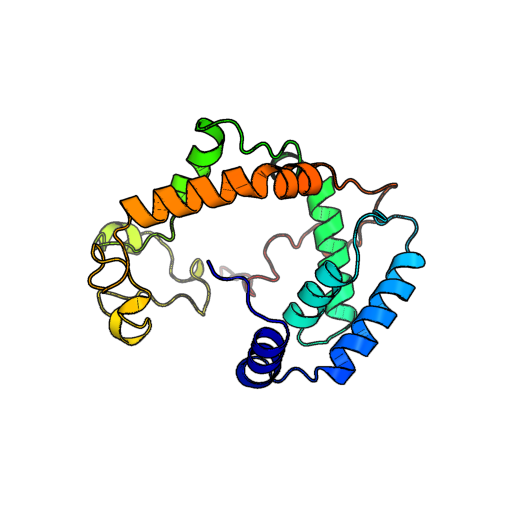6 17.601 1.00 58.44 89 LEU A O 1
ATOM 756 N N . LYS A 1 90 ? 9.405 -9.765 19.338 1.00 62.59 90 LYS A N 1
ATOM 757 C CA . LYS A 1 90 ? 8.372 -9.032 20.088 1.00 62.59 90 LYS A CA 1
ATOM 758 C C . LYS A 1 90 ? 8.753 -7.555 20.317 1.00 62.59 90 LYS A C 1
ATOM 760 O O . LYS A 1 90 ? 7.873 -6.714 20.442 1.00 62.59 90 LYS A O 1
ATOM 765 N N . THR A 1 91 ? 10.056 -7.249 20.321 1.00 58.53 91 THR A N 1
ATOM 766 C CA . THR A 1 91 ? 10.629 -5.897 20.401 1.00 58.53 91 THR A CA 1
ATOM 767 C C . THR A 1 91 ? 10.502 -5.086 19.103 1.00 58.53 91 THR A C 1
ATOM 769 O O . THR A 1 91 ? 10.469 -3.866 19.164 1.00 58.53 91 THR A O 1
ATOM 772 N N . GLU A 1 92 ? 10.384 -5.720 17.932 1.00 59.53 92 GLU A N 1
ATOM 773 C CA . GLU A 1 92 ? 10.162 -5.054 16.631 1.00 59.53 92 GLU A CA 1
ATOM 774 C C . GLU A 1 92 ? 8.687 -4.678 16.410 1.00 59.53 92 GLU A C 1
ATOM 776 O O . GLU A 1 92 ? 8.372 -3.835 15.572 1.00 59.53 92 GLU A O 1
ATOM 781 N N . LEU A 1 93 ? 7.777 -5.244 17.210 1.00 61.22 93 LEU A N 1
ATOM 782 C CA . LEU A 1 93 ? 6.383 -4.805 17.307 1.00 61.22 93 LEU A CA 1
ATOM 783 C C . LEU A 1 93 ? 6.221 -3.604 18.262 1.00 61.22 93 LEU A C 1
ATOM 785 O O . LEU A 1 93 ? 5.144 -3.013 18.329 1.00 61.22 93 LEU A O 1
ATOM 789 N N . GLU A 1 94 ? 7.264 -3.210 19.003 1.00 60.16 94 GLU A N 1
ATOM 790 C CA . GLU A 1 94 ? 7.214 -2.052 19.910 1.00 60.16 94 GLU A CA 1
ATOM 791 C C . GLU A 1 94 ? 6.936 -0.739 19.161 1.00 60.16 94 GLU A C 1
ATOM 793 O O . GLU A 1 94 ? 6.049 -0.005 19.597 1.00 60.16 94 GLU A O 1
ATOM 798 N N . PRO A 1 95 ? 7.557 -0.458 17.995 1.00 56.47 95 PRO A N 1
ATOM 799 C CA . PRO A 1 95 ? 7.164 0.656 17.136 1.00 56.47 95 PRO A CA 1
ATOM 800 C C . PRO A 1 95 ? 5.676 0.658 16.744 1.00 56.47 95 PRO A C 1
ATOM 802 O O . PRO A 1 95 ? 5.071 1.724 16.639 1.00 56.47 95 PRO A O 1
ATOM 805 N N . LEU A 1 96 ? 5.041 -0.513 16.586 1.00 51.78 96 LEU A N 1
ATOM 806 C CA . LEU A 1 96 ? 3.605 -0.603 16.282 1.00 51.78 96 LEU A CA 1
ATOM 807 C C . LEU A 1 96 ? 2.717 -0.164 17.450 1.00 51.78 96 LEU A C 1
ATOM 809 O O . LEU A 1 96 ? 1.569 0.210 17.216 1.00 51.78 96 LEU A O 1
ATOM 813 N N . LYS A 1 97 ? 3.238 -0.118 18.686 1.00 49.25 97 LYS A N 1
ATOM 814 C CA . LYS A 1 97 ? 2.547 0.553 19.801 1.00 49.25 97 LYS A CA 1
ATOM 815 C C . LYS A 1 97 ? 2.337 2.042 19.521 1.00 49.25 97 LYS A C 1
ATOM 817 O O . LYS A 1 97 ? 1.361 2.599 20.003 1.00 49.25 97 LYS A O 1
ATOM 822 N N . TYR A 1 98 ? 3.214 2.664 18.731 1.00 43.12 98 TYR A N 1
ATOM 823 C CA . TYR A 1 98 ? 3.109 4.071 18.330 1.00 43.12 98 TYR A CA 1
ATOM 824 C C . TYR A 1 98 ? 2.380 4.262 16.996 1.00 43.12 98 TYR A C 1
ATOM 826 O O . TYR A 1 98 ?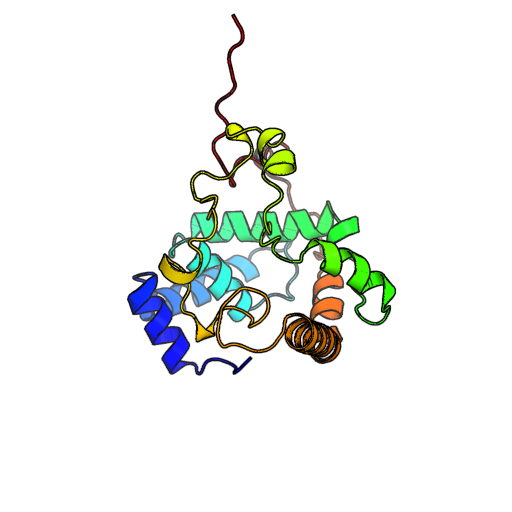 1.901 5.353 16.713 1.00 43.12 98 TYR A O 1
ATOM 834 N N . LEU A 1 99 ? 2.265 3.201 16.188 1.00 44.16 99 LEU A N 1
ATOM 835 C CA . LEU A 1 99 ? 1.429 3.163 14.978 1.00 44.16 99 LEU A CA 1
ATOM 836 C C . LEU A 1 99 ? -0.055 2.935 15.310 1.00 44.16 99 LEU A C 1
ATOM 838 O O . LEU A 1 99 ? -0.913 2.964 14.427 1.00 44.16 99 LEU A O 1
ATOM 842 N N . GLN A 1 100 ? -0.361 2.729 16.594 1.00 41.66 100 GLN A N 1
ATOM 843 C CA . GLN A 1 100 ? -1.704 2.822 17.131 1.00 41.66 100 GLN A CA 1
ATOM 844 C C . GLN A 1 100 ? -2.257 4.188 16.724 1.00 41.66 100 GLN A C 1
ATOM 846 O O . GLN A 1 100 ? -1.734 5.218 17.139 1.00 41.66 100 GLN A O 1
ATOM 851 N N . ILE A 1 101 ? -3.285 4.189 15.868 1.00 44.81 101 ILE A N 1
ATOM 852 C CA . ILE A 1 101 ? -4.079 5.381 15.580 1.00 44.81 101 ILE A CA 1
ATOM 853 C C . ILE A 1 101 ? -4.447 5.944 16.944 1.00 44.81 101 ILE A C 1
ATOM 855 O O . ILE A 1 101 ? -5.231 5.331 17.674 1.00 44.81 101 ILE A O 1
ATOM 859 N N . THR A 1 102 ? -3.822 7.057 17.319 1.00 41.38 102 THR A N 1
ATOM 860 C CA . THR A 1 102 ? -4.123 7.721 18.571 1.00 41.38 102 THR A CA 1
ATOM 861 C C . THR A 1 102 ? -5.532 8.265 18.416 1.00 41.38 102 THR A C 1
ATOM 863 O O . THR A 1 102 ? -5.746 9.385 17.959 1.00 41.38 102 THR A O 1
ATOM 866 N N . ILE A 1 103 ? -6.524 7.453 18.780 1.00 45.66 103 ILE A N 1
ATOM 867 C CA . ILE A 1 103 ? -7.798 7.963 19.257 1.00 45.66 103 ILE A CA 1
ATOM 868 C C . ILE A 1 103 ? -7.389 8.716 20.513 1.00 45.66 103 ILE A C 1
ATOM 870 O O . ILE A 1 103 ? -7.207 8.117 21.572 1.00 45.66 103 ILE A O 1
ATOM 874 N N . LEU A 1 104 ? -7.098 10.008 20.348 1.00 43.47 104 LEU A N 1
ATOM 875 C CA . LEU A 1 104 ? -6.758 10.910 21.432 1.00 43.47 104 LEU A CA 1
ATOM 876 C C . LEU A 1 104 ? -7.988 10.962 22.331 1.00 43.47 104 LEU A C 1
ATOM 878 O O . LEU A 1 104 ? -8.891 11.775 22.141 1.00 43.47 104 LEU A O 1
ATOM 882 N N . LYS A 1 105 ? -8.052 10.027 23.279 1.00 40.84 105 LYS A N 1
ATOM 883 C CA . LYS A 1 105 ? -8.928 10.127 24.429 1.00 40.84 105 LYS A CA 1
ATOM 884 C C . LYS A 1 105 ? -8.467 11.365 25.179 1.00 40.84 105 LYS A C 1
ATOM 886 O O . LYS A 1 105 ? -7.406 11.366 25.791 1.00 40.84 105 LYS A O 1
ATOM 891 N N . GLU A 1 106 ? -9.245 12.425 25.012 1.00 44.25 106 GLU A N 1
ATOM 892 C CA . GLU A 1 106 ? -9.465 13.487 25.995 1.00 44.25 106 GLU A CA 1
ATOM 893 C C . GLU A 1 106 ? -8.254 14.315 26.452 1.00 44.25 106 GLU A C 1
ATOM 895 O O . GLU A 1 106 ? -8.426 15.221 27.257 1.00 44.25 106 GLU A O 1
ATOM 900 N N . ASN A 1 107 ? -7.053 14.126 25.904 1.00 43.66 107 ASN A N 1
ATOM 901 C CA . ASN A 1 107 ? -5.933 15.027 26.174 1.00 43.66 107 ASN A CA 1
ATOM 902 C C . ASN A 1 107 ? -5.989 16.241 25.240 1.00 43.66 107 ASN A C 1
ATOM 904 O O . ASN A 1 107 ? -5.196 16.374 24.305 1.00 43.66 107 ASN A O 1
ATOM 908 N N . GLU A 1 108 ? -6.944 17.139 25.503 1.00 49.22 108 GLU A N 1
ATOM 909 C CA . GLU A 1 108 ? -7.039 18.442 24.830 1.00 49.22 108 GLU A CA 1
ATOM 910 C C . GLU A 1 108 ? -5.724 19.236 24.914 1.00 49.22 108 GLU A C 1
ATOM 912 O O . GLU A 1 108 ? -5.425 20.019 24.014 1.00 49.22 108 GLU A O 1
ATOM 917 N N . ASP A 1 109 ? -4.911 19.013 25.949 1.00 52.66 109 ASP A N 1
ATOM 918 C CA . ASP A 1 109 ? -3.670 19.756 26.175 1.00 52.66 109 ASP A CA 1
ATOM 919 C C . ASP A 1 109 ? -2.543 19.395 25.201 1.00 52.66 109 ASP A C 1
ATOM 921 O O . ASP A 1 109 ? -1.800 20.280 24.781 1.00 52.66 109 ASP A O 1
ATOM 925 N N . LEU A 1 110 ? -2.465 18.137 24.749 1.00 49.12 110 LEU A N 1
ATOM 926 C CA . LEU A 1 110 ? -1.481 17.717 23.741 1.00 49.12 110 LEU A CA 1
ATOM 927 C C . LEU A 1 110 ? -1.858 18.207 22.335 1.00 49.12 110 LEU A C 1
ATOM 929 O O . LEU A 1 110 ? -0.984 18.514 21.528 1.00 49.12 110 LEU A O 1
ATOM 933 N N . LEU A 1 111 ? -3.159 18.342 22.053 1.00 51.50 111 LEU A N 1
ATOM 934 C CA . LEU A 1 111 ? -3.664 18.871 20.781 1.00 51.50 111 LEU A CA 1
ATOM 935 C C . LEU A 1 111 ? -3.386 20.369 20.607 1.00 51.50 111 LEU A C 1
ATOM 937 O O . LEU A 1 111 ? -3.160 20.810 19.485 1.00 51.50 111 LEU A O 1
ATOM 941 N N . LYS A 1 112 ? -3.350 21.150 21.697 1.00 54.69 112 LYS A N 1
ATOM 942 C CA . LYS A 1 112 ? -3.030 22.592 21.658 1.00 54.69 112 LYS A CA 1
ATOM 943 C C . LYS A 1 112 ? -1.612 22.878 21.155 1.00 54.69 112 LYS A C 1
ATOM 945 O O . LYS A 1 112 ? -1.342 23.992 20.722 1.00 54.69 112 LYS A O 1
ATOM 950 N N . HIS A 1 113 ? -0.702 21.910 21.270 1.00 55.75 113 HIS A N 1
ATOM 951 C CA . HIS A 1 113 ? 0.707 22.065 20.897 1.00 55.75 113 HIS A CA 1
ATOM 952 C C . HIS A 1 113 ? 0.998 21.594 19.468 1.00 55.75 113 HIS A C 1
ATOM 954 O O . HIS A 1 113 ? 2.093 21.841 18.968 1.00 55.75 113 HIS A O 1
ATOM 960 N N . ILE A 1 114 ? 0.038 20.937 18.803 1.00 52.00 114 ILE A N 1
ATOM 961 C CA . ILE A 1 114 ? 0.166 20.549 17.398 1.00 52.00 114 ILE A CA 1
ATOM 962 C C . ILE A 1 114 ? -0.330 21.723 16.550 1.00 52.00 114 ILE A C 1
ATOM 964 O O . ILE A 1 114 ? -1.520 22.045 16.589 1.00 52.00 114 ILE A O 1
ATOM 968 N N . PRO A 1 115 ? 0.550 22.381 15.780 1.00 52.06 115 PRO A N 1
ATOM 969 C CA . PRO A 1 115 ? 0.142 23.502 14.956 1.00 52.06 115 PRO A CA 1
ATOM 970 C C . PRO A 1 115 ? -0.885 23.039 13.906 1.00 52.06 115 PRO A C 1
ATOM 972 O O . PRO A 1 115 ? -0.661 22.004 13.273 1.00 52.06 115 PRO A O 1
ATOM 975 N N . PRO A 1 116 ? -1.983 23.779 13.667 1.00 51.91 116 PRO A N 1
ATOM 976 C CA . PRO A 1 116 ? -3.015 23.405 12.693 1.00 51.91 116 PRO A CA 1
ATOM 977 C C . PRO A 1 116 ? -2.468 23.131 11.287 1.00 51.91 116 PRO A C 1
ATOM 979 O O . PRO A 1 116 ? -2.986 22.285 10.570 1.00 51.91 116 PRO A O 1
ATOM 982 N N . GLN A 1 117 ? -1.382 23.806 10.911 1.00 48.50 117 GLN A N 1
ATOM 983 C CA . GLN A 1 117 ? -0.679 23.620 9.644 1.00 48.50 117 GLN A CA 1
ATOM 984 C C . GLN A 1 117 ? 0.044 22.269 9.516 1.00 48.50 117 GLN A C 1
ATOM 986 O O . GLN A 1 117 ? 0.386 21.874 8.408 1.00 48.50 117 GLN A O 1
ATOM 991 N N . CYS A 1 118 ? 0.293 21.563 10.622 1.00 43.06 118 CYS A N 1
ATOM 992 C CA . CYS A 1 118 ? 0.901 20.231 10.631 1.00 43.06 118 CYS A CA 1
ATOM 993 C C . CYS A 1 118 ? -0.137 19.109 10.483 1.00 43.06 118 CYS A C 1
ATOM 995 O O . CYS A 1 118 ? 0.241 17.948 10.329 1.00 43.06 118 CYS A O 1
ATOM 997 N N . LEU A 1 119 ? -1.431 19.436 10.542 1.00 48.91 119 LEU A N 1
ATOM 998 C CA . LEU A 1 119 ? -2.506 18.480 10.332 1.00 48.91 119 LEU A CA 1
ATOM 999 C C . LEU A 1 119 ? -2.888 18.471 8.843 1.00 48.91 119 LEU A C 1
ATOM 1001 O O . LEU A 1 119 ? -3.096 19.539 8.262 1.00 48.91 119 LEU A O 1
ATOM 1005 N N . PRO A 1 120 ? -2.986 17.292 8.201 1.00 48.94 120 PRO A N 1
ATOM 1006 C CA . PRO A 1 120 ? -3.524 17.187 6.849 1.00 48.94 120 PRO A CA 1
ATOM 1007 C C . PRO A 1 120 ? -4.895 17.868 6.756 1.00 48.94 120 PRO A C 1
ATOM 1009 O O . PRO A 1 120 ? -5.659 17.832 7.719 1.00 48.94 120 PRO A O 1
ATOM 1012 N N . GLN A 1 121 ? -5.240 18.439 5.598 1.00 47.47 121 GLN A N 1
ATOM 1013 C CA . GLN A 1 121 ? -6.541 19.102 5.385 1.00 47.47 121 GLN A CA 1
ATOM 1014 C C . GLN A 1 121 ? -7.744 18.185 5.689 1.00 47.47 121 GLN A C 1
ATOM 1016 O O . GLN A 1 121 ? -8.797 18.673 6.089 1.00 47.47 121 GLN A O 1
ATOM 1021 N N . ASP A 1 122 ? -7.554 16.867 5.587 1.00 47.56 122 ASP A N 1
ATOM 1022 C CA . ASP A 1 122 ? -8.564 15.840 5.875 1.00 47.56 122 ASP A CA 1
ATOM 1023 C C . ASP A 1 122 ? -8.538 15.336 7.333 1.00 47.56 122 ASP A C 1
ATOM 1025 O O . ASP A 1 122 ? -9.244 14.394 7.701 1.00 47.56 122 ASP A O 1
ATOM 1029 N N . CYS A 1 123 ? -7.718 15.934 8.199 1.00 44.03 123 CYS A N 1
ATOM 1030 C CA . CYS A 1 123 ? -7.621 15.550 9.599 1.00 44.03 123 CYS A CA 1
ATOM 1031 C C . CYS A 1 123 ? -8.714 16.255 10.410 1.00 44.03 123 CYS A C 1
ATOM 1033 O O . CYS A 1 123 ? -8.604 17.426 10.771 1.00 44.03 123 CYS A O 1
ATOM 1035 N N . THR A 1 124 ? -9.791 15.533 10.717 1.00 54.66 124 THR A N 1
ATOM 1036 C CA . THR A 1 124 ? -10.834 16.043 11.612 1.00 54.66 124 THR A CA 1
ATOM 1037 C C . THR A 1 124 ? -10.506 15.661 13.051 1.00 54.66 124 THR A C 1
ATOM 1039 O O . THR A 1 124 ? -10.467 14.479 13.394 1.00 54.66 124 THR A O 1
ATOM 1042 N N . ILE A 1 125 ? -10.325 16.653 13.927 1.00 58.50 125 ILE A N 1
ATOM 1043 C CA . ILE A 1 125 ? -10.252 16.416 15.374 1.00 58.50 125 ILE A CA 1
ATOM 1044 C C . ILE A 1 125 ? -11.660 16.056 15.861 1.00 58.50 125 ILE A C 1
ATOM 1046 O O . ILE A 1 125 ? -12.504 16.916 16.126 1.00 58.50 125 ILE A O 1
ATOM 1050 N N . LEU A 1 126 ? -11.930 14.758 15.964 1.00 58.44 126 LEU A N 1
ATOM 1051 C CA . LEU A 1 126 ? -13.208 14.227 16.423 1.00 58.44 126 LEU A CA 1
ATOM 1052 C C . LEU A 1 126 ? -13.277 14.296 17.954 1.00 58.44 126 LEU A C 1
ATOM 1054 O O . LEU A 1 126 ? -13.055 13.308 18.646 1.00 58.44 126 LEU A O 1
ATOM 1058 N N . LYS A 1 127 ? -13.601 15.473 18.501 1.00 55.97 127 LYS A N 1
ATOM 1059 C CA . LYS A 1 127 ? -13.871 15.674 19.938 1.00 55.97 127 LYS A CA 1
ATOM 1060 C C . LYS A 1 127 ? -15.100 14.866 20.395 1.00 55.97 127 LYS A C 1
ATOM 1062 O O . LYS A 1 127 ? -16.214 15.386 20.408 1.00 55.97 127 LYS A O 1
ATOM 1067 N N . GLY A 1 128 ? -14.930 13.575 20.681 1.00 56.22 128 GLY A N 1
ATOM 1068 C CA . GLY A 1 128 ? -15.982 12.692 21.209 1.00 56.22 128 GLY A CA 1
ATOM 1069 C C . GLY A 1 128 ? -17.130 12.361 20.241 1.00 56.22 128 GLY A C 1
ATOM 1070 O O . GLY A 1 128 ? -18.120 11.763 20.644 1.00 56.22 128 GLY A O 1
ATOM 1071 N N . LYS A 1 129 ? -17.025 12.726 18.954 1.00 63.09 129 LYS A N 1
ATOM 1072 C CA . LYS A 1 129 ? -18.064 12.493 17.925 1.00 63.09 129 LYS A CA 1
ATOM 1073 C C . LYS A 1 129 ? -17.702 11.373 16.942 1.00 63.09 129 LYS A C 1
ATOM 1075 O O . LYS A 1 129 ? -18.157 11.393 15.803 1.00 63.09 129 LYS A O 1
ATOM 1080 N N . PHE A 1 130 ? -16.907 10.392 17.368 1.00 63.81 130 PHE A N 1
ATOM 1081 C CA . PHE A 1 130 ? -16.485 9.269 16.517 1.00 63.81 130 PHE A CA 1
ATOM 1082 C C . PHE A 1 130 ? -17.673 8.518 15.906 1.00 63.81 130 PHE A C 1
ATOM 1084 O O . PHE A 1 130 ? -17.676 8.258 14.708 1.00 63.81 130 PHE A O 1
ATOM 1091 N N . LEU A 1 131 ? -18.733 8.297 16.688 1.00 66.75 131 LEU A N 1
ATOM 1092 C CA . LEU A 1 131 ? -19.941 7.584 16.253 1.00 66.75 131 LEU A CA 1
ATOM 1093 C C . LEU A 1 131 ? -20.748 8.301 15.159 1.00 66.75 131 LEU A C 1
ATOM 1095 O O . LEU A 1 131 ? -21.630 7.696 14.561 1.00 66.75 131 LEU A O 1
ATOM 1099 N N . LYS A 1 132 ? -20.471 9.584 14.878 1.00 72.25 132 LYS A N 1
ATOM 1100 C CA . LYS A 1 132 ? -21.099 10.291 13.748 1.00 72.25 132 LYS A CA 1
ATOM 1101 C C . LYS A 1 132 ? -20.461 9.947 12.403 1.00 72.25 132 LYS A C 1
ATOM 1103 O O . LYS A 1 132 ? -21.093 10.156 11.375 1.00 72.25 132 LYS A O 1
ATOM 1108 N N . HIS A 1 133 ? -19.216 9.476 12.416 1.00 72.12 133 HIS A N 1
ATOM 1109 C CA . HIS A 1 133 ? -18.406 9.266 11.214 1.00 72.12 133 HIS A CA 1
ATOM 1110 C C . HIS A 1 133 ? -17.969 7.811 11.043 1.00 72.12 133 HIS A C 1
ATOM 1112 O O . HIS A 1 133 ? -17.698 7.383 9.926 1.00 72.12 133 HIS A O 1
ATOM 1118 N N . ILE A 1 134 ? -17.900 7.055 12.139 1.00 77.06 134 ILE A N 1
ATOM 1119 C CA . ILE A 1 134 ? -17.462 5.664 12.165 1.00 77.06 134 ILE A CA 1
ATOM 1120 C C . ILE A 1 134 ? -18.618 4.824 12.717 1.00 77.06 134 ILE A C 1
ATOM 1122 O O . ILE A 1 134 ? -19.080 5.104 13.829 1.00 77.06 134 ILE A O 1
ATOM 1126 N N . PRO A 1 135 ? -19.089 3.803 11.979 1.00 82.12 135 PRO A N 1
ATOM 1127 C CA . PRO A 1 135 ? -20.136 2.915 12.463 1.00 82.12 135 PRO A CA 1
ATOM 1128 C C . PRO A 1 135 ? -19.749 2.252 13.797 1.00 82.12 135 PRO A C 1
ATOM 1130 O O . PRO A 1 135 ? -18.590 1.845 13.948 1.00 82.12 135 PRO A O 1
ATOM 1133 N N . PRO A 1 136 ? -20.684 2.089 14.755 1.00 80.25 136 PRO A N 1
ATOM 1134 C CA . PRO A 1 136 ? -20.378 1.530 16.075 1.00 80.25 136 PRO A CA 1
ATOM 1135 C C . PRO A 1 136 ? -19.668 0.170 16.021 1.00 80.25 136 PRO A C 1
ATOM 1137 O O . PRO A 1 136 ? -18.764 -0.078 16.814 1.00 80.25 136 PRO A O 1
ATOM 1140 N N . GLN A 1 137 ? -20.005 -0.676 15.045 1.00 84.88 137 GLN A N 1
ATOM 1141 C CA . GLN A 1 137 ? -19.413 -2.004 14.854 1.00 84.88 137 GLN A CA 1
ATOM 1142 C C . GLN A 1 137 ? -17.934 -1.991 14.441 1.00 84.88 137 GLN A C 1
ATOM 1144 O O . GLN A 1 137 ? -17.240 -2.994 14.599 1.00 84.88 137 GLN A O 1
ATOM 1149 N N . CYS A 1 138 ? -17.438 -0.867 13.922 1.00 79.94 138 CYS A N 1
ATOM 1150 C CA . CYS A 1 138 ? -16.036 -0.690 13.541 1.00 79.94 138 CYS A CA 1
ATOM 1151 C C . CYS A 1 138 ? -15.195 -0.094 14.678 1.00 79.94 138 CYS A C 1
ATOM 1153 O O . CYS A 1 138 ? -13.973 -0.018 14.558 1.00 79.94 138 CYS A O 1
ATOM 1155 N N . LEU A 1 139 ? -15.836 0.349 15.765 1.00 81.81 139 LEU A N 1
ATOM 1156 C CA . LEU A 1 139 ? -15.178 1.009 16.882 1.00 81.81 139 LEU A CA 1
ATOM 1157 C C . LEU A 1 139 ? -15.054 0.038 18.076 1.00 81.81 139 LEU A C 1
ATOM 1159 O O . LEU A 1 139 ? -16.023 -0.653 18.403 1.00 81.81 139 LEU A O 1
ATOM 1163 N N . PRO A 1 140 ? -13.889 -0.039 18.745 1.00 85.31 140 PRO A N 1
ATOM 1164 C CA . PRO A 1 140 ? -13.709 -0.900 19.913 1.00 85.31 140 PRO A CA 1
ATOM 1165 C C . PRO A 1 140 ? -14.654 -0.539 21.065 1.00 85.31 140 PRO A C 1
ATOM 1167 O O . PRO A 1 140 ? -15.006 0.634 21.229 1.00 85.31 140 PRO A O 1
ATOM 1170 N N . GLN A 1 141 ? -14.998 -1.514 21.916 1.00 85.12 141 GLN A N 1
ATOM 1171 C CA . GLN A 1 141 ? -15.855 -1.278 23.100 1.00 85.12 141 GLN A CA 1
ATOM 1172 C C . GLN A 1 141 ? -15.271 -0.201 24.011 1.00 85.12 141 GLN A C 1
ATOM 1174 O O . GLN A 1 141 ? -15.973 0.703 24.457 1.00 85.12 141 GLN A O 1
ATOM 1179 N N . ASP A 1 142 ? -13.950 -0.237 24.197 1.00 81.69 142 ASP A N 1
ATOM 1180 C CA . ASP A 1 142 ? -13.212 0.724 25.018 1.00 81.69 142 ASP A CA 1
ATOM 1181 C C . ASP A 1 142 ? -13.312 2.166 24.490 1.00 81.69 142 ASP A C 1
ATOM 1183 O O . ASP A 1 142 ? -12.986 3.112 25.207 1.00 81.69 142 ASP A O 1
ATOM 1187 N N . CYS A 1 143 ? -13.737 2.348 23.239 1.00 75.94 143 CYS A N 1
ATOM 1188 C CA . CYS A 1 143 ? -13.916 3.634 22.570 1.00 75.94 143 CYS A CA 1
ATOM 1189 C C . CYS A 1 143 ? -15.398 4.000 22.361 1.00 75.94 143 CYS A C 1
ATOM 1191 O O . CYS A 1 143 ? -15.680 4.975 21.670 1.00 75.94 143 CYS A O 1
ATOM 1193 N N . GLY A 1 144 ? -16.338 3.254 22.954 1.00 78.62 144 GLY A N 1
ATOM 1194 C CA . GLY A 1 144 ? -17.779 3.508 22.841 1.00 78.62 144 GLY A CA 1
ATOM 1195 C C . GLY A 1 144 ? -18.450 2.868 21.622 1.00 78.62 144 GLY A C 1
ATOM 1196 O O . GLY A 1 144 ? -19.550 3.277 21.256 1.00 78.62 144 GLY A O 1
ATOM 1197 N N . GLY A 1 145 ? -17.795 1.900 20.974 1.00 85.38 145 GLY A N 1
ATOM 1198 C CA . GLY A 1 145 ? -18.384 1.091 19.905 1.00 85.38 145 GLY A CA 1
ATOM 1199 C C . GLY A 1 145 ? -18.877 -0.280 20.370 1.00 85.38 145 GLY A C 1
ATOM 1200 O O . GLY A 1 145 ? -18.980 -0.553 21.564 1.00 85.38 145 GLY A O 1
ATOM 1201 N N . SER A 1 146 ? -19.173 -1.155 19.409 1.00 86.75 146 SER A N 1
ATOM 1202 C CA . SER A 1 146 ? -19.653 -2.527 19.627 1.00 86.75 146 SER A CA 1
ATOM 1203 C C . SER A 1 146 ? -18.704 -3.611 19.102 1.00 86.75 146 SER A C 1
ATOM 1205 O O . SER A 1 146 ? -19.046 -4.792 19.162 1.00 86.75 146 SER A O 1
ATOM 1207 N N . SER A 1 147 ? -17.520 -3.236 18.599 1.00 87.12 147 SER A N 1
ATOM 1208 C CA . SER A 1 147 ? -16.490 -4.185 18.149 1.00 87.12 147 SER A CA 1
ATOM 1209 C C . SER A 1 147 ? -15.814 -4.906 19.326 1.00 87.12 147 SER A C 1
ATOM 1211 O O . SER A 1 147 ? -16.269 -4.825 20.459 1.00 87.12 147 SER A O 1
ATOM 1213 N N . GLU A 1 148 ? -14.723 -5.627 19.085 1.00 88.56 148 GLU A N 1
ATOM 1214 C CA . GLU A 1 148 ? -13.896 -6.236 20.137 1.00 88.56 148 GLU A CA 1
ATOM 1215 C C . GLU A 1 148 ? -13.141 -5.179 20.964 1.00 88.56 148 GLU A C 1
ATOM 1217 O O . GLU A 1 148 ? -13.051 -4.008 20.585 1.00 88.56 148 GLU A O 1
ATOM 1222 N N . THR A 1 149 ? -12.580 -5.572 22.111 1.00 87.81 149 THR A N 1
ATOM 1223 C CA . THR A 1 149 ? -11.756 -4.661 22.922 1.00 87.81 149 THR A CA 1
ATOM 1224 C C . THR A 1 149 ? -10.429 -4.347 22.227 1.00 87.81 149 THR A C 1
ATOM 1226 O O . THR A 1 149 ? -9.916 -5.136 21.427 1.00 87.81 149 THR A O 1
ATOM 1229 N N . LEU A 1 150 ? -9.811 -3.211 22.561 1.00 82.00 150 LEU A N 1
ATOM 1230 C CA . LEU A 1 150 ? -8.503 -2.818 22.024 1.00 82.00 150 LEU A CA 1
ATOM 1231 C C . LEU A 1 150 ? -7.436 -3.884 22.285 1.00 82.00 150 LEU A C 1
ATOM 1233 O O . LEU A 1 150 ? -6.573 -4.121 21.441 1.00 82.00 150 LEU A O 1
ATOM 1237 N N . GLN A 1 151 ? -7.502 -4.554 23.437 1.00 81.94 151 GLN A N 1
ATOM 1238 C CA . GLN A 1 151 ? -6.568 -5.620 23.787 1.00 81.94 151 GLN A CA 1
ATOM 1239 C C . GLN A 1 151 ? -6.743 -6.853 22.890 1.00 81.94 151 GLN A C 1
ATOM 1241 O O . GLN A 1 151 ? -5.752 -7.439 22.448 1.00 81.94 151 GLN A O 1
ATOM 1246 N N . GLN A 1 152 ? -7.986 -7.235 22.592 1.00 84.88 152 GLN A N 1
ATOM 1247 C CA . GLN A 1 152 ? -8.289 -8.343 21.684 1.00 84.88 152 GLN A CA 1
ATOM 1248 C C . GLN A 1 152 ? -7.858 -8.017 20.251 1.00 84.88 152 GLN A C 1
ATOM 1250 O O . GLN A 1 152 ? -7.184 -8.828 19.614 1.00 84.88 152 GLN A O 1
ATOM 1255 N N . LEU A 1 153 ? -8.168 -6.808 19.775 1.00 83.81 153 LEU A N 1
ATOM 1256 C CA . LEU A 1 153 ? -7.771 -6.331 18.449 1.00 83.81 153 LEU A CA 1
ATOM 1257 C C . LEU A 1 153 ? -6.253 -6.265 18.299 1.00 83.81 153 LEU A C 1
ATOM 1259 O O . LEU A 1 153 ? -5.719 -6.731 17.296 1.00 83.81 153 LEU A O 1
ATOM 1263 N N . LYS A 1 154 ? -5.546 -5.763 19.318 1.00 81.38 154 LYS A N 1
ATOM 1264 C CA . LYS A 1 154 ? -4.081 -5.764 19.353 1.00 81.38 154 LYS A CA 1
ATOM 1265 C C . LYS A 1 154 ? -3.531 -7.178 19.204 1.00 81.38 154 LYS A C 1
ATOM 1267 O O . LYS A 1 154 ? -2.688 -7.404 18.345 1.00 81.38 154 LYS A O 1
ATOM 1272 N N . LYS A 1 155 ? -4.036 -8.136 19.986 1.00 84.38 155 LYS A N 1
ATOM 1273 C CA . LYS A 1 155 ? -3.592 -9.534 19.911 1.00 84.38 155 LYS A CA 1
ATOM 1274 C C . LYS A 1 155 ? -3.840 -10.138 18.524 1.00 84.38 155 LYS A C 1
ATOM 1276 O O . LYS A 1 155 ? -2.976 -10.831 17.999 1.00 84.38 155 LYS A O 1
ATOM 1281 N N . LYS A 1 156 ? -4.998 -9.863 17.913 1.00 85.88 156 LYS A N 1
ATOM 1282 C CA . LYS A 1 156 ? -5.304 -10.308 16.543 1.00 85.88 156 LYS A CA 1
ATOM 1283 C C . LYS A 1 156 ? -4.377 -9.679 15.508 1.00 85.88 156 LYS A C 1
ATOM 1285 O O . LYS A 1 156 ? -3.950 -10.366 14.589 1.00 85.88 156 LYS A O 1
ATOM 1290 N N . LEU A 1 157 ? -4.068 -8.394 15.655 1.00 82.62 157 LEU A N 1
ATOM 1291 C CA . LEU A 1 157 ? -3.163 -7.683 14.762 1.00 82.62 157 LEU A CA 1
ATOM 1292 C C . LEU A 1 157 ? -1.728 -8.216 14.881 1.00 82.62 157 LEU A C 1
ATOM 1294 O O . LEU A 1 157 ? -1.098 -8.484 13.863 1.00 82.62 157 LEU A O 1
ATOM 1298 N N . GLU A 1 158 ? -1.235 -8.427 16.104 1.00 81.94 158 GLU A N 1
ATOM 1299 C CA . GLU A 1 158 ? 0.064 -9.063 16.363 1.00 81.94 158 GLU A CA 1
ATOM 1300 C C . GLU A 1 158 ? 0.129 -10.453 15.720 1.00 81.94 158 GLU A C 1
ATOM 1302 O O . GLU A 1 158 ? 1.074 -10.743 14.990 1.00 81.94 158 GLU A O 1
ATOM 1307 N N . GLN A 1 159 ? -0.903 -11.280 15.917 1.00 83.81 159 GLN A N 1
ATOM 1308 C CA . GLN A 1 159 ? -0.982 -12.601 15.293 1.00 83.81 159 GLN A CA 1
ATOM 1309 C C . GLN A 1 159 ? -0.970 -12.502 13.764 1.00 83.81 159 GLN A C 1
ATOM 1311 O O . GLN A 1 159 ? -0.205 -13.200 13.114 1.00 83.81 159 GLN A O 1
ATOM 1316 N N . HIS A 1 160 ? -1.737 -11.576 13.188 1.00 83.31 160 HIS A N 1
ATOM 1317 C CA . HIS A 1 160 ? -1.766 -11.355 11.745 1.00 83.31 160 HIS A CA 1
ATOM 1318 C C . HIS A 1 160 ? -0.391 -10.967 11.183 1.00 83.31 160 HIS A C 1
ATOM 1320 O O . HIS A 1 160 ? -0.006 -11.445 10.117 1.00 83.31 160 HIS A O 1
ATOM 1326 N N . PHE A 1 161 ? 0.368 -10.116 11.879 1.00 80.25 161 PHE A N 1
ATOM 1327 C CA . PHE A 1 161 ? 1.733 -9.779 11.473 1.00 80.25 161 PHE A CA 1
ATOM 1328 C C . PHE A 1 161 ? 2.657 -11.003 11.497 1.00 80.25 161 PHE A C 1
ATOM 1330 O O . PHE A 1 161 ? 3.445 -11.181 10.570 1.00 80.25 161 PHE A O 1
ATOM 1337 N N . VAL A 1 162 ? 2.535 -11.858 12.516 1.00 83.19 162 VAL A N 1
ATOM 1338 C CA . VAL A 1 162 ? 3.311 -13.104 12.630 1.00 83.19 162 VAL A CA 1
ATOM 1339 C C . VAL A 1 162 ? 2.934 -14.096 11.526 1.00 83.19 162 VAL A C 1
ATOM 1341 O O . VAL A 1 162 ? 3.820 -14.607 10.837 1.00 83.19 162 VAL A O 1
ATOM 1344 N N . ASP A 1 163 ? 1.638 -14.312 11.300 1.00 85.00 163 ASP A N 1
ATOM 1345 C CA . ASP A 1 163 ? 1.110 -15.221 10.273 1.00 85.00 163 ASP A CA 1
ATOM 1346 C C . ASP A 1 163 ? 1.560 -14.804 8.866 1.00 85.00 163 ASP A C 1
ATOM 1348 O O . ASP A 1 163 ? 1.821 -15.643 8.006 1.00 85.00 163 ASP A O 1
ATOM 1352 N N . ASN A 1 164 ? 1.717 -13.496 8.647 1.00 83.19 164 ASN A N 1
ATOM 1353 C CA . ASN A 1 164 ? 2.184 -12.924 7.388 1.00 83.19 164 ASN A CA 1
ATOM 1354 C C . ASN A 1 164 ? 3.675 -12.559 7.406 1.00 83.19 164 ASN A C 1
ATOM 1356 O O . ASN A 1 164 ? 4.141 -11.879 6.496 1.00 83.19 164 ASN A O 1
ATOM 1360 N N . SER A 1 165 ? 4.452 -13.001 8.398 1.00 81.50 165 SER A N 1
ATOM 1361 C CA . SER A 1 165 ? 5.868 -12.624 8.563 1.00 81.50 165 SER A CA 1
ATOM 1362 C C . SER A 1 165 ? 6.697 -12.825 7.291 1.00 81.50 165 SER A C 1
ATOM 1364 O O . SER A 1 165 ? 7.479 -11.947 6.924 1.00 81.50 165 SER A O 1
ATOM 1366 N N . LYS A 1 166 ? 6.456 -13.922 6.559 1.00 81.50 166 LYS A N 1
ATOM 1367 C CA . LYS A 1 166 ? 7.092 -14.203 5.265 1.00 81.50 166 LYS A CA 1
ATOM 1368 C C . LYS A 1 166 ? 6.914 -13.062 4.260 1.00 81.50 166 LYS A C 1
ATOM 1370 O O . LYS A 1 166 ? 7.890 -12.660 3.642 1.00 81.50 166 LYS A O 1
ATOM 1375 N N . PHE A 1 167 ? 5.711 -12.498 4.140 1.00 79.88 167 PHE A N 1
ATOM 1376 C CA . PHE A 1 167 ? 5.446 -11.376 3.234 1.00 79.88 167 PHE A CA 1
ATOM 1377 C C . PHE A 1 167 ? 6.351 -10.176 3.537 1.00 79.88 167 PHE A C 1
ATOM 1379 O O . PHE A 1 167 ? 6.848 -9.530 2.620 1.00 79.88 167 PHE A O 1
ATOM 1386 N N . TYR A 1 168 ? 6.596 -9.881 4.814 1.00 76.25 168 TYR A N 1
ATOM 1387 C CA . TYR A 1 168 ? 7.430 -8.747 5.212 1.00 76.25 168 TYR A CA 1
ATOM 1388 C C . TYR A 1 168 ? 8.921 -9.012 5.021 1.00 76.25 168 TYR A C 1
ATOM 1390 O O . TYR A 1 168 ? 9.637 -8.099 4.611 1.00 76.25 168 TYR A O 1
ATOM 1398 N N . VAL A 1 169 ? 9.368 -10.248 5.257 1.00 78.81 169 VAL A N 1
ATOM 1399 C CA . VAL A 1 169 ? 10.735 -10.683 4.937 1.00 78.81 169 VAL A CA 1
ATOM 1400 C C . VAL A 1 169 ? 10.974 -10.583 3.432 1.00 78.81 169 VAL A C 1
ATOM 1402 O O . VAL A 1 169 ? 11.938 -9.952 3.004 1.00 78.81 169 VAL A O 1
ATOM 1405 N N . ASP A 1 170 ? 10.058 -11.124 2.627 1.00 77.75 170 ASP A N 1
ATOM 1406 C CA . ASP A 1 170 ? 10.117 -11.059 1.166 1.00 77.75 170 ASP A CA 1
ATOM 1407 C C . ASP A 1 170 ? 10.138 -9.599 0.693 1.00 77.75 170 ASP A C 1
ATOM 1409 O O . ASP A 1 170 ? 10.975 -9.239 -0.130 1.00 77.75 170 ASP A O 1
ATOM 1413 N N . LEU A 1 171 ? 9.299 -8.738 1.284 1.00 73.62 171 LEU A N 1
ATOM 1414 C CA . LEU A 1 171 ? 9.265 -7.296 1.024 1.00 73.62 171 LEU A CA 1
ATOM 1415 C C . LEU A 1 171 ? 10.596 -6.604 1.355 1.00 73.62 171 LEU A C 1
ATOM 1417 O O . LEU A 1 171 ? 11.020 -5.726 0.607 1.00 73.62 171 LEU A O 1
ATOM 1421 N N . GLY A 1 172 ? 11.258 -6.991 2.450 1.00 71.31 172 GLY A N 1
ATOM 1422 C CA . GLY A 1 172 ? 12.565 -6.450 2.835 1.00 71.31 172 GLY A CA 1
ATOM 1423 C C . GLY A 1 172 ? 13.715 -6.917 1.942 1.00 71.31 172 GLY A C 1
ATOM 1424 O O . GLY A 1 172 ? 14.710 -6.208 1.778 1.00 71.31 172 GLY A O 1
ATOM 1425 N N . ASN A 1 173 ? 13.551 -8.078 1.310 1.00 74.94 173 ASN A N 1
ATOM 1426 C CA . ASN A 1 173 ? 14.498 -8.628 0.347 1.00 74.94 173 ASN A CA 1
ATOM 1427 C C . ASN A 1 173 ? 14.322 -8.053 -1.069 1.00 74.94 173 ASN A C 1
ATOM 1429 O O . ASN A 1 173 ? 15.143 -8.335 -1.943 1.00 74.94 173 ASN A O 1
ATOM 1433 N N . LEU A 1 174 ? 13.294 -7.231 -1.320 1.00 71.88 174 LEU A N 1
ATOM 1434 C CA . LEU A 1 174 ? 13.107 -6.570 -2.612 1.00 71.88 174 LEU A CA 1
ATOM 1435 C C . LEU A 1 174 ? 14.163 -5.475 -2.790 1.00 71.88 174 LEU A C 1
ATOM 1437 O O . LEU A 1 174 ? 14.001 -4.339 -2.350 1.00 71.88 174 LEU A O 1
ATOM 1441 N N . GLN A 1 175 ? 15.259 -5.832 -3.453 1.00 67.62 175 GLN A N 1
ATOM 1442 C CA . GLN A 1 175 ? 16.331 -4.915 -3.821 1.00 67.62 175 GLN A CA 1
ATOM 1443 C C . GLN A 1 175 ? 16.376 -4.765 -5.348 1.00 67.62 175 GLN A C 1
ATOM 1445 O O . GLN A 1 175 ? 16.255 -5.768 -6.056 1.00 67.62 175 GLN A O 1
ATOM 1450 N N . PRO A 1 176 ? 16.563 -3.546 -5.881 1.00 68.38 176 PRO A N 1
ATOM 1451 C CA . PRO A 1 176 ? 16.792 -3.346 -7.304 1.00 68.38 176 PRO A CA 1
ATOM 1452 C C . PRO A 1 176 ? 18.049 -4.064 -7.770 1.00 68.38 176 PRO A C 1
ATOM 1454 O O . PRO A 1 176 ? 19.051 -4.160 -7.064 1.00 68.38 176 PRO A O 1
ATOM 1457 N N . THR A 1 177 ? 17.991 -4.524 -9.012 1.00 69.06 177 THR A N 1
ATOM 1458 C CA . THR A 1 177 ? 19.067 -5.252 -9.686 1.00 69.06 177 THR A CA 1
ATOM 1459 C C . THR A 1 177 ? 20.170 -4.338 -10.225 1.00 69.06 177 THR A C 1
ATOM 1461 O O . THR A 1 177 ? 21.206 -4.829 -10.662 1.00 69.06 177 THR A O 1
ATOM 1464 N N . GLY A 1 178 ? 19.975 -3.017 -10.207 1.00 67.12 178 GLY A N 1
ATOM 1465 C CA . GLY A 1 178 ? 20.946 -2.041 -10.695 1.00 67.12 178 GLY A CA 1
ATOM 1466 C C . GLY A 1 178 ? 20.713 -0.638 -10.128 1.00 67.12 178 GLY A C 1
ATOM 1467 O O . GLY A 1 178 ? 19.760 -0.427 -9.375 1.00 67.12 178 GLY A O 1
ATOM 1468 N N . PRO A 1 179 ? 21.576 0.336 -10.471 1.00 68.38 179 PRO A N 1
ATOM 1469 C CA . PRO A 1 179 ? 21.397 1.715 -10.040 1.00 68.38 179 PRO A CA 1
ATOM 1470 C C . PRO A 1 179 ? 20.097 2.268 -10.630 1.00 68.38 179 PRO A C 1
ATOM 1472 O O . PRO A 1 179 ? 19.931 2.323 -11.850 1.00 68.38 179 PRO A O 1
ATOM 1475 N N . ILE A 1 180 ? 19.169 2.670 -9.761 1.00 71.00 180 ILE A N 1
ATOM 1476 C CA . ILE A 1 180 ? 17.963 3.379 -10.183 1.00 71.00 180 ILE A CA 1
ATOM 1477 C C . ILE A 1 180 ? 18.406 4.793 -10.583 1.00 71.00 180 ILE A C 1
ATOM 1479 O O . ILE A 1 180 ? 18.970 5.493 -9.736 1.00 71.00 180 ILE A O 1
ATOM 1483 N N . PRO A 1 181 ? 18.205 5.225 -11.845 1.00 68.50 181 PRO A N 1
ATOM 1484 C CA . PRO A 1 181 ? 18.447 6.611 -12.211 1.00 68.50 181 PRO A CA 1
ATOM 1485 C C . PRO A 1 181 ? 17.575 7.472 -11.303 1.00 68.50 181 PRO A C 1
ATOM 1487 O O . PRO A 1 181 ? 16.392 7.187 -11.141 1.00 68.50 181 PRO A O 1
ATOM 1490 N N . ILE A 1 182 ? 18.172 8.474 -10.667 1.00 65.50 182 ILE A N 1
ATOM 1491 C CA . ILE A 1 182 ? 17.480 9.354 -9.728 1.00 65.50 182 ILE A CA 1
ATOM 1492 C C . ILE A 1 182 ? 17.040 10.580 -10.526 1.00 65.50 182 ILE A C 1
ATOM 1494 O O . ILE A 1 182 ? 17.892 11.423 -10.815 1.00 65.50 182 ILE A O 1
ATOM 1498 N N . PRO A 1 183 ? 15.757 10.713 -10.917 1.00 66.69 183 PRO A N 1
ATOM 1499 C CA . PRO A 1 183 ? 15.264 11.986 -11.404 1.00 66.69 183 PRO A CA 1
ATOM 1500 C C . PRO A 1 183 ? 15.557 13.086 -10.391 1.00 66.69 183 PRO A C 1
ATOM 1502 O O . PRO A 1 183 ? 15.261 12.940 -9.204 1.00 66.69 183 PRO A O 1
ATOM 1505 N N . GLU A 1 184 ? 16.134 14.186 -10.870 1.00 68.12 184 GLU A N 1
ATOM 1506 C CA . GLU A 1 184 ? 16.506 15.345 -10.049 1.00 68.12 184 GLU A CA 1
ATOM 1507 C C . GLU A 1 184 ? 15.318 15.832 -9.196 1.00 68.12 184 GLU A C 1
ATOM 1509 O O . GLU A 1 184 ? 15.472 16.201 -8.037 1.00 68.12 184 GLU A O 1
ATOM 1514 N N . GLU A 1 185 ? 14.103 15.697 -9.736 1.00 65.19 185 GLU A N 1
ATOM 1515 C CA . GLU A 1 185 ? 12.826 16.015 -9.088 1.00 65.19 185 GLU A CA 1
ATOM 1516 C C . GLU A 1 185 ? 12.502 15.216 -7.808 1.00 65.19 185 GLU A C 1
ATOM 1518 O O . GLU A 1 185 ? 11.620 15.625 -7.045 1.00 65.19 185 GLU A O 1
ATOM 1523 N N . TYR A 1 186 ? 13.181 14.095 -7.543 1.00 62.44 186 TYR A N 1
ATOM 1524 C CA . TYR A 1 186 ? 12.962 13.285 -6.338 1.00 62.44 186 TYR A CA 1
ATOM 1525 C C . TYR A 1 186 ? 13.900 13.617 -5.182 1.00 62.44 186 TYR A C 1
ATOM 1527 O O . TYR A 1 186 ? 13.600 13.223 -4.055 1.00 62.44 186 TYR A O 1
ATOM 1535 N N . LYS A 1 187 ? 14.996 14.346 -5.426 1.00 60.88 187 LYS A N 1
ATOM 1536 C CA . LYS A 1 187 ? 15.990 14.657 -4.387 1.00 60.88 187 LYS A CA 1
ATOM 1537 C C . LYS A 1 187 ? 15.427 15.565 -3.282 1.00 60.88 187 LYS A C 1
ATOM 1539 O O . LYS A 1 187 ? 15.816 15.408 -2.130 1.00 60.88 187 LYS A O 1
ATOM 1544 N N . ASP A 1 188 ? 14.431 16.398 -3.603 1.00 54.53 188 ASP A N 1
ATOM 1545 C CA . ASP A 1 188 ? 13.899 17.424 -2.687 1.00 54.53 188 ASP A CA 1
ATOM 1546 C C . ASP A 1 188 ? 12.468 17.155 -2.165 1.00 54.53 188 ASP A C 1
ATOM 1548 O O . ASP A 1 188 ? 11.925 17.937 -1.384 1.00 54.53 188 ASP A O 1
ATOM 1552 N N . ASN A 1 189 ? 11.811 16.061 -2.579 1.00 51.19 189 ASN A N 1
ATOM 1553 C CA . ASN A 1 189 ? 10.352 15.894 -2.443 1.00 51.19 189 ASN A CA 1
ATOM 1554 C C . ASN A 1 189 ? 9.915 14.677 -1.605 1.00 51.19 189 ASN A C 1
ATOM 1556 O O . ASN A 1 189 ? 8.968 13.965 -1.966 1.00 51.19 189 ASN A O 1
ATOM 1560 N N . TYR A 1 190 ? 10.555 14.446 -0.454 1.00 47.12 190 TYR A N 1
ATOM 1561 C CA . TYR A 1 190 ? 10.065 13.446 0.508 1.00 47.12 190 TYR A CA 1
ATOM 1562 C C . TYR A 1 190 ? 8.686 13.834 1.091 1.00 47.12 190 TYR A C 1
ATOM 1564 O O . TYR A 1 190 ? 7.873 12.964 1.385 1.00 47.12 190 TYR A O 1
ATOM 1572 N N . SER A 1 191 ? 8.383 15.139 1.176 1.00 47.03 191 SER A N 1
ATOM 1573 C CA . SER A 1 191 ? 7.209 15.675 1.895 1.00 47.03 191 SER A CA 1
ATOM 1574 C C . SER A 1 191 ? 6.087 16.241 1.002 1.00 47.03 191 SER A C 1
ATOM 1576 O O . SER A 1 191 ? 4.914 16.224 1.369 1.00 47.03 191 SER A O 1
ATOM 1578 N N . ASN A 1 192 ? 6.400 16.712 -0.208 1.00 42.59 192 ASN A N 1
ATOM 1579 C CA . ASN A 1 192 ? 5.520 17.673 -0.895 1.00 42.59 192 ASN A CA 1
ATOM 1580 C C . ASN A 1 192 ? 4.318 17.062 -1.640 1.00 42.59 192 ASN A C 1
ATOM 1582 O O . ASN A 1 192 ? 3.447 17.793 -2.104 1.00 42.59 192 ASN A O 1
ATOM 1586 N N . GLU A 1 193 ? 4.230 15.734 -1.745 1.00 46.53 193 GLU A N 1
ATOM 1587 C CA . GLU A 1 193 ? 3.051 15.064 -2.322 1.00 46.53 193 GLU A CA 1
ATOM 1588 C C . GLU A 1 193 ? 1.977 14.722 -1.274 1.00 46.53 193 GLU A C 1
ATOM 1590 O O . GLU A 1 193 ? 0.860 14.375 -1.657 1.00 46.53 193 GLU A O 1
ATOM 1595 N N . PHE A 1 194 ? 2.279 14.858 0.026 1.00 40.12 194 PHE A N 1
ATOM 1596 C CA . PHE A 1 194 ? 1.314 14.686 1.126 1.00 40.12 194 PHE A CA 1
ATOM 1597 C C . PHE A 1 194 ? 0.662 15.997 1.595 1.00 40.12 194 PHE A C 1
ATOM 1599 O O . PHE A 1 194 ? -0.137 16.003 2.527 1.00 40.12 194 PHE A O 1
ATOM 1606 N N . GLY A 1 195 ? 0.943 17.108 0.920 1.00 38.47 195 GLY A N 1
ATOM 1607 C CA . GLY A 1 195 ? 0.334 18.397 1.208 1.00 38.47 195 GLY A CA 1
ATOM 1608 C C . GLY A 1 195 ? 1.165 19.509 0.597 1.00 38.47 195 GLY A C 1
ATOM 1609 O O . GLY A 1 195 ? 2.377 19.575 0.788 1.00 38.47 195 GLY A O 1
ATOM 1610 N N . SER A 1 196 ? 0.514 20.391 -0.155 1.00 35.91 196 SER A N 1
ATOM 1611 C CA . SER A 1 196 ? 1.128 21.613 -0.667 1.00 35.91 196 SER A CA 1
ATOM 1612 C C . SER A 1 196 ? 1.421 22.561 0.502 1.00 35.91 196 SER A C 1
ATOM 1614 O O . SER A 1 196 ? 0.629 23.461 0.784 1.00 35.91 196 SER A O 1
ATOM 1616 N N . PHE A 1 197 ? 2.564 22.404 1.167 1.00 43.12 197 PHE A N 1
ATOM 1617 C CA . PHE A 1 197 ? 3.087 23.428 2.066 1.00 43.12 197 PHE A CA 1
ATOM 1618 C C . PHE A 1 197 ? 3.533 24.624 1.222 1.00 43.12 197 PHE A C 1
ATOM 1620 O O . PHE A 1 197 ? 4.611 24.629 0.627 1.00 43.12 197 PHE A O 1
ATOM 1627 N N . ARG A 1 198 ? 2.674 25.643 1.114 1.00 42.31 198 ARG A N 1
ATOM 1628 C CA . ARG A 1 198 ? 3.081 26.924 0.528 1.00 42.31 198 ARG A CA 1
ATOM 1629 C C . ARG A 1 198 ? 4.155 27.516 1.437 1.00 42.31 198 ARG A C 1
ATOM 1631 O O . ARG A 1 198 ? 3.942 27.609 2.644 1.00 42.31 198 ARG A O 1
ATOM 1638 N N . LYS A 1 199 ? 5.302 27.883 0.860 1.00 44.78 199 LYS A N 1
ATOM 1639 C CA . LYS A 1 199 ? 6.367 28.596 1.575 1.00 44.78 199 LYS A CA 1
ATOM 1640 C C . LYS A 1 199 ? 5.753 29.830 2.238 1.00 44.78 199 LYS A C 1
ATOM 1642 O O . LYS A 1 199 ? 5.141 30.650 1.556 1.00 44.78 199 LYS A O 1
ATOM 1647 N N . LEU A 1 200 ? 5.872 29.913 3.560 1.00 44.59 200 LEU A N 1
ATOM 1648 C CA . LEU A 1 200 ? 5.494 31.098 4.313 1.00 44.59 200 LEU A CA 1
ATOM 1649 C C . LEU A 1 200 ? 6.549 32.165 3.997 1.00 44.59 200 LEU A C 1
ATOM 1651 O O . LEU A 1 200 ? 7.714 31.990 4.352 1.00 44.59 200 LEU A O 1
ATOM 1655 N N . ASN A 1 201 ? 6.167 33.224 3.288 1.00 44.66 201 ASN A N 1
ATOM 1656 C CA . ASN A 1 201 ? 7.008 34.412 3.202 1.00 44.66 201 ASN A CA 1
ATOM 1657 C C . ASN A 1 201 ? 6.880 35.129 4.548 1.00 44.66 201 ASN A C 1
ATOM 1659 O O . ASN A 1 201 ? 5.770 35.462 4.960 1.00 44.66 201 ASN A O 1
ATOM 1663 N N . ILE A 1 202 ? 7.996 35.264 5.258 1.00 47.81 202 ILE A N 1
ATOM 1664 C CA . ILE A 1 202 ? 8.083 36.071 6.472 1.00 47.81 202 ILE A CA 1
ATOM 1665 C C . ILE A 1 202 ? 8.554 37.448 6.006 1.00 47.81 202 ILE A C 1
ATOM 1667 O O . ILE A 1 202 ? 9.663 37.545 5.477 1.00 47.81 202 ILE A O 1
ATOM 1671 N N . ASP A 1 203 ? 7.684 38.447 6.149 1.00 49.72 203 ASP A N 1
ATOM 1672 C CA . ASP A 1 203 ? 8.023 39.870 6.021 1.00 49.72 203 ASP A CA 1
ATOM 1673 C C . ASP A 1 203 ? 8.662 40.389 7.320 1.00 49.72 203 ASP A C 1
ATOM 1675 O O . ASP A 1 203 ? 8.221 39.953 8.414 1.00 49.72 203 ASP A O 1
#